Protein AF-0000000080430869 (afdb_homodimer)

pLDDT: mean 80.31, std 21.26, range [20.23, 98.88]

Structure (mmCIF, N/CA/C/O backbone):
data_AF-0000000080430869-model_v1
#
loop_
_entity.id
_entity.type
_entity.pdbx_description
1 polymer 'UspA domain-containing protein'
#
loop_
_atom_site.group_PDB
_atom_site.id
_atom_site.type_symbol
_atom_site.label_atom_id
_atom_site.label_alt_id
_atom_site.label_comp_id
_atom_site.label_asym_id
_atom_site.label_entity_id
_atom_site.label_seq_id
_atom_site.pdbx_PDB_ins_code
_atom_site.Cartn_x
_atom_site.Cartn_y
_atom_site.Cartn_z
_atom_site.occupancy
_atom_site.B_iso_or_equiv
_atom_site.auth_seq_id
_atom_site.auth_comp_id
_atom_site.auth_asym_id
_atom_site.auth_atom_id
_atom_site.pdbx_PDB_model_num
ATOM 1 N N . MET A 1 1 ? -12.242 29.703 1.957 1 41.06 1 MET A N 1
ATOM 2 C CA . MET A 1 1 ? -10.836 29.625 2.355 1 41.06 1 MET A CA 1
ATOM 3 C C . MET A 1 1 ? -10.281 28.234 2.113 1 41.06 1 MET A C 1
ATOM 5 O O . MET A 1 1 ? -11.016 27.25 2.176 1 41.06 1 MET A O 1
ATOM 9 N N . PRO A 1 2 ? -9.078 28.172 1.565 1 55.09 2 PRO A N 1
ATOM 10 C CA . PRO A 1 2 ? -8.68 26.812 1.161 1 55.09 2 PRO A CA 1
ATOM 11 C C . PRO A 1 2 ? -8.609 25.844 2.336 1 55.09 2 PRO A C 1
ATOM 13 O O . PRO A 1 2 ? -8.195 26.219 3.436 1 55.09 2 PRO A O 1
ATOM 16 N N . ASN A 1 3 ? -9.445 24.703 2.371 1 68.25 3 ASN A N 1
ATOM 17 C CA . ASN A 1 3 ? -9.617 23.703 3.42 1 68.25 3 ASN A CA 1
ATOM 18 C C . ASN A 1 3 ? -8.289 23.062 3.793 1 68.25 3 ASN A C 1
ATOM 20 O O . ASN A 1 3 ? -8.25 22.141 4.613 1 68.25 3 ASN A O 1
ATOM 24 N N . SER A 1 4 ? -7.191 23.656 3.078 1 73.12 4 SER A N 1
ATOM 25 C CA . SER A 1 4 ? -5.883 23.094 3.404 1 73.12 4 SER A CA 1
ATOM 26 C C . SER A 1 4 ? -4.855 24.188 3.658 1 73.12 4 SER A C 1
ATOM 28 O O . SER A 1 4 ? -4.926 25.266 3.059 1 73.12 4 SER A O 1
ATOM 30 N N . GLN A 1 5 ? -4.027 24.156 4.746 1 77.81 5 GLN A N 1
ATOM 31 C CA . GLN A 1 5 ? -2.951 25.078 5.082 1 77.81 5 GLN A CA 1
ATOM 32 C C . GLN A 1 5 ? -1.604 24.375 5.133 1 77.81 5 GLN A C 1
ATOM 34 O O . GLN A 1 5 ? -1.469 23.328 5.793 1 77.81 5 GLN A O 1
ATOM 39 N N . ILE A 1 6 ? -0.665 24.922 4.336 1 74.06 6 ILE A N 1
ATOM 40 C CA . ILE A 1 6 ? 0.698 24.422 4.465 1 74.06 6 ILE A CA 1
ATOM 41 C C . ILE A 1 6 ? 1.291 24.859 5.797 1 74.06 6 ILE A C 1
ATOM 43 O O . ILE A 1 6 ? 1.366 26.062 6.082 1 74.06 6 ILE A O 1
ATOM 47 N N . ILE A 1 7 ? 1.724 23.891 6.613 1 77.12 7 ILE A N 1
ATOM 48 C CA . ILE A 1 7 ? 2.217 24.172 7.957 1 77.12 7 ILE A CA 1
ATOM 49 C C . ILE A 1 7 ? 3.742 24.156 7.961 1 77.12 7 ILE A C 1
ATOM 51 O O . ILE A 1 7 ? 4.375 24.797 8.797 1 77.12 7 ILE A O 1
ATOM 55 N N . ASP A 1 8 ? 4.328 23.391 7.113 1 70.38 8 ASP A N 1
ATOM 56 C CA . ASP A 1 8 ? 5.777 23.266 7.027 1 70.38 8 ASP A CA 1
ATOM 57 C C . ASP A 1 8 ? 6.207 22.812 5.629 1 70.38 8 ASP A C 1
ATOM 59 O O . ASP A 1 8 ? 5.484 22.078 4.957 1 70.38 8 ASP A O 1
ATOM 63 N N . GLU A 1 9 ? 7.125 23.516 5.184 1 76.81 9 GLU A N 1
ATOM 64 C CA . GLU A 1 9 ? 7.676 23.125 3.891 1 76.81 9 GLU A CA 1
ATOM 65 C C . GLU A 1 9 ? 9.203 23.219 3.885 1 76.81 9 GLU A C 1
ATOM 67 O O . GLU A 1 9 ? 9.766 24.188 4.406 1 76.81 9 GLU A O 1
ATOM 72 N N . SER A 1 10 ? 9.875 22.203 3.84 1 69.81 10 SER A N 1
ATOM 73 C CA . SER A 1 10 ? 11.32 22.188 3.646 1 69.81 10 SER A CA 1
ATOM 74 C C . SER A 1 10 ? 11.688 21.5 2.332 1 69.81 10 SER A C 1
ATOM 76 O O . SER A 1 10 ? 11.57 20.281 2.203 1 69.81 10 SER A O 1
ATOM 78 N N . ILE A 1 11 ? 11.672 22.422 1.29 1 59.47 11 ILE A N 1
ATOM 79 C CA . ILE A 1 11 ? 12.227 21.938 0.029 1 59.47 11 ILE A CA 1
ATOM 80 C C . ILE A 1 11 ? 13.602 22.562 -0.206 1 59.47 11 ILE A C 1
ATOM 82 O O . ILE A 1 11 ? 13.719 23.797 -0.339 1 59.47 11 ILE A O 1
ATOM 86 N N . HIS A 1 12 ? 14.68 21.953 0.191 1 55.16 12 HIS A N 1
ATOM 87 C CA . HIS A 1 12 ? 16.016 22.547 0.049 1 55.16 12 HIS A CA 1
ATOM 88 C C . HIS A 1 12 ? 16.438 22.594 -1.415 1 55.16 12 HIS A C 1
ATOM 90 O O . HIS A 1 12 ? 16.578 21.562 -2.064 1 55.16 12 HIS A O 1
ATOM 96 N N . PRO A 1 13 ? 16.156 23.812 -2.049 1 46.94 13 PRO A N 1
ATOM 97 C CA . PRO A 1 13 ? 16.578 23.984 -3.441 1 46.94 13 PRO A CA 1
ATOM 98 C C . PRO A 1 13 ? 18 23.469 -3.699 1 46.94 13 PRO A C 1
ATOM 100 O O . PRO A 1 13 ? 18.281 22.984 -4.789 1 46.94 13 PRO A O 1
ATOM 103 N N . ASP A 1 14 ? 18.938 24.078 -3.096 1 46.28 14 ASP A N 1
ATOM 104 C CA . ASP A 1 14 ? 20.344 23.781 -3.363 1 46.28 14 ASP A CA 1
ATOM 105 C C . ASP A 1 14 ? 20.625 22.297 -3.252 1 46.28 14 ASP A C 1
ATOM 107 O O . ASP A 1 14 ? 21.672 21.812 -3.678 1 46.28 14 ASP A O 1
ATOM 111 N N . SER A 1 15 ? 19.906 21.656 -2.377 1 47.88 15 SER A N 1
ATOM 112 C CA . SER A 1 15 ? 20.188 20.25 -2.195 1 47.88 15 SER A CA 1
ATOM 113 C C . SER A 1 15 ? 19.609 19.422 -3.342 1 47.88 15 SER A C 1
ATOM 115 O O . SER A 1 15 ? 18.766 19.891 -4.102 1 47.88 15 SER A O 1
ATOM 117 N N . HIS A 1 16 ? 20.016 18.062 -3.43 1 50.94 16 HIS A N 1
ATOM 118 C CA . HIS A 1 16 ? 19.828 16.922 -4.328 1 50.94 16 HIS A CA 1
ATOM 119 C C . HIS A 1 16 ? 18.375 16.766 -4.727 1 50.94 16 HIS A C 1
ATOM 121 O O . HIS A 1 16 ? 18 15.781 -5.371 1 50.94 16 HIS A O 1
ATOM 127 N N . HIS A 1 17 ? 17.562 17.844 -4.406 1 59.91 17 HIS A N 1
ATOM 128 C CA . HIS A 1 17 ? 16.156 17.641 -4.715 1 59.91 17 HIS A CA 1
ATOM 129 C C . HIS A 1 17 ? 15.859 17.922 -6.188 1 59.91 17 HIS A C 1
ATOM 131 O O . HIS A 1 17 ? 14.703 18 -6.59 1 59.91 17 HIS A O 1
ATOM 137 N N . LYS A 1 18 ? 16.875 18.297 -6.957 1 59.44 18 LYS A N 1
ATOM 138 C CA . LYS A 1 18 ? 16.703 18.547 -8.391 1 59.44 18 LYS A CA 1
ATOM 139 C C . LYS A 1 18 ? 16.172 17.297 -9.102 1 59.44 18 LYS A C 1
ATOM 141 O O . LYS A 1 18 ? 15.539 17.391 -10.148 1 59.44 18 LYS A O 1
ATOM 146 N N . ASP A 1 19 ? 16.219 16.203 -8.391 1 79.5 19 ASP A N 1
ATOM 147 C CA . ASP A 1 19 ? 15.828 15.016 -9.156 1 79.5 19 ASP A CA 1
ATOM 148 C C . ASP A 1 19 ? 14.672 14.273 -8.477 1 79.5 19 ASP A C 1
ATOM 150 O O . ASP A 1 19 ? 14.727 13.055 -8.305 1 79.5 19 ASP A O 1
ATOM 154 N N . LEU A 1 20 ? 13.633 15.234 -8.094 1 87.5 20 LEU A N 1
ATOM 155 C CA . LEU A 1 20 ? 12.461 14.594 -7.5 1 87.5 20 LEU A CA 1
ATOM 156 C C . LEU A 1 20 ? 11.727 13.75 -8.539 1 87.5 20 LEU A C 1
ATOM 158 O O . LEU A 1 20 ? 11.461 14.219 -9.648 1 87.5 20 LEU A O 1
ATOM 162 N N . LYS A 1 21 ? 11.445 12.461 -8.125 1 89 21 LYS A N 1
ATOM 163 C CA . LYS A 1 21 ? 10.859 11.523 -9.078 1 89 21 LYS A CA 1
ATOM 164 C C . LYS A 1 21 ? 9.422 11.18 -8.695 1 89 21 LYS A C 1
ATOM 166 O O . LYS A 1 21 ? 8.586 10.914 -9.562 1 89 21 LYS A O 1
ATOM 171 N N . ARG A 1 22 ? 9.117 11.164 -7.398 1 93.69 22 ARG A N 1
ATOM 172 C CA . ARG A 1 22 ? 7.754 10.797 -7.035 1 93.69 22 ARG A CA 1
ATOM 173 C C . ARG A 1 22 ? 7.289 11.57 -5.809 1 93.69 22 ARG A C 1
ATOM 175 O O . ARG A 1 22 ? 8.102 12 -4.988 1 93.69 22 ARG A O 1
ATOM 182 N N . ILE A 1 23 ? 6.023 11.859 -5.773 1 96.62 23 ILE A N 1
ATOM 183 C CA . ILE A 1 23 ? 5.34 12.469 -4.641 1 96.62 23 ILE A CA 1
ATOM 184 C C . ILE A 1 23 ? 4.699 11.383 -3.779 1 96.62 23 ILE A C 1
ATOM 186 O O . ILE A 1 23 ? 3.812 10.656 -4.238 1 96.62 23 ILE A O 1
ATOM 190 N N . VAL A 1 24 ? 5.188 11.328 -2.58 1 97.94 24 VAL A N 1
ATOM 191 C CA . VAL A 1 24 ? 4.699 10.352 -1.611 1 97.94 24 VAL A CA 1
ATOM 192 C C . VAL A 1 24 ? 3.881 11.062 -0.532 1 97.94 24 VAL A C 1
ATOM 194 O O . VAL A 1 24 ? 4.441 11.711 0.351 1 97.94 24 VAL A O 1
ATOM 197 N N . ALA A 1 25 ? 2.561 10.922 -0.645 1 98.62 25 ALA A N 1
ATOM 198 C CA . ALA A 1 25 ? 1.683 11.492 0.372 1 98.62 25 ALA A CA 1
ATOM 199 C C . ALA A 1 25 ? 1.499 10.531 1.543 1 98.62 25 ALA A C 1
ATOM 201 O O . ALA A 1 25 ? 1.214 9.352 1.345 1 98.62 25 ALA A O 1
ATOM 202 N N . ILE A 1 26 ? 1.708 11.039 2.738 1 98.81 26 ILE A N 1
ATOM 203 C CA . ILE A 1 26 ? 1.543 10.25 3.953 1 98.81 26 ILE A CA 1
ATOM 204 C C . ILE A 1 26 ? 0.504 10.906 4.859 1 98.81 26 ILE A C 1
ATOM 206 O O . ILE A 1 26 ? 0.75 11.977 5.418 1 98.81 26 ILE A O 1
ATOM 210 N N . SER A 1 27 ? -0.647 10.266 4.988 1 98.62 27 SER A N 1
ATOM 211 C CA . SER A 1 27 ? -1.688 10.75 5.887 1 98.62 27 SER A CA 1
ATOM 212 C C . SER A 1 27 ? -1.521 10.18 7.289 1 98.62 27 SER A C 1
ATOM 214 O O . SER A 1 27 ? -1.496 8.961 7.473 1 98.62 27 SER A O 1
ATOM 216 N N . ILE A 1 28 ? -1.431 11.109 8.227 1 97.5 28 ILE A N 1
ATOM 217 C CA . ILE A 1 28 ? -1.184 10.641 9.586 1 97.5 28 ILE A CA 1
ATOM 218 C C . ILE A 1 28 ? -2.176 11.289 10.547 1 97.5 28 ILE A C 1
ATOM 220 O O . ILE A 1 28 ? -2.668 12.391 10.289 1 97.5 28 ILE A O 1
ATOM 224 N N . ASP A 1 29 ? -2.518 10.594 11.586 1 94.62 29 ASP A N 1
ATOM 225 C CA . ASP A 1 29 ? -3.254 11.086 12.75 1 94.62 29 ASP A CA 1
ATOM 226 C C . ASP A 1 29 ? -2.609 10.609 14.047 1 94.62 29 ASP A C 1
ATOM 228 O O . ASP A 1 29 ? -1.605 9.898 14.023 1 94.62 29 ASP A O 1
ATOM 232 N N . GLU A 1 30 ? -3.078 11.07 15.148 1 92.31 30 GLU A N 1
ATOM 233 C CA . GLU A 1 30 ? -2.453 10.797 16.438 1 92.31 30 GLU A CA 1
ATOM 234 C C . GLU A 1 30 ? -2.309 9.297 16.672 1 92.31 30 GLU A C 1
ATOM 236 O O . GLU A 1 30 ? -1.287 8.844 17.203 1 92.31 30 GLU A O 1
ATOM 241 N N . GLY A 1 31 ? -3.244 8.492 16.312 1 93.56 31 GLY A N 1
ATOM 242 C CA . GLY A 1 31 ? -3.244 7.066 16.594 1 93.56 31 GLY A CA 1
ATOM 243 C C . GLY A 1 31 ? -2.467 6.254 15.578 1 93.56 31 GLY A C 1
ATOM 244 O O . GLY A 1 31 ? -2.199 5.07 15.797 1 93.56 31 GLY A O 1
ATOM 245 N N . SER A 1 32 ? -1.997 6.871 14.477 1 94.94 32 SER A N 1
ATOM 246 C CA . SER A 1 32 ? -1.366 6.07 13.43 1 94.94 32 SER A CA 1
ATOM 247 C C . SER A 1 32 ? -0.016 6.652 13.023 1 94.94 32 SER A C 1
ATOM 249 O O . SER A 1 32 ? 0.78 5.988 12.367 1 94.94 32 SER A O 1
ATOM 251 N N . ALA A 1 33 ? 0.3 7.883 13.398 1 97.06 33 ALA A N 1
ATOM 252 C CA . ALA A 1 33 ? 1.45 8.625 12.898 1 97.06 33 ALA A CA 1
ATOM 253 C C . ALA A 1 33 ? 2.744 7.848 13.102 1 97.06 33 ALA A C 1
ATOM 255 O O . ALA A 1 33 ? 3.549 7.707 12.18 1 97.06 33 ALA A O 1
ATOM 256 N N . GLU A 1 34 ? 2.893 7.293 14.266 1 95.5 34 GLU A N 1
ATOM 257 C CA . GLU A 1 34 ? 4.164 6.664 14.625 1 95.5 34 GLU A CA 1
ATOM 258 C C . GLU A 1 34 ? 4.434 5.441 13.75 1 95.5 34 GLU A C 1
ATOM 260 O O . GLU A 1 34 ? 5.48 5.355 13.102 1 95.5 34 GLU A O 1
ATOM 265 N N . TYR A 1 35 ? 3.51 4.492 13.695 1 95.5 35 TYR A N 1
ATOM 266 C CA . TYR A 1 35 ? 3.818 3.262 12.977 1 95.5 35 TYR A CA 1
ATOM 267 C C . TYR A 1 35 ? 3.787 3.486 11.469 1 95.5 35 TYR A C 1
ATOM 269 O O . TYR A 1 35 ? 4.496 2.811 10.719 1 95.5 35 TYR A O 1
ATOM 277 N N . VAL A 1 36 ? 3.004 4.469 11.008 1 97.81 36 VAL A N 1
ATOM 278 C CA . VAL A 1 36 ? 2.998 4.793 9.586 1 97.81 36 VAL A CA 1
ATOM 279 C C . VAL A 1 36 ? 4.328 5.43 9.188 1 97.81 36 VAL A C 1
ATOM 281 O O . VAL A 1 36 ? 4.922 5.07 8.172 1 97.81 36 VAL A O 1
ATOM 284 N N . PHE A 1 37 ? 4.793 6.328 10.047 1 96.69 37 PHE A N 1
ATOM 285 C CA . PHE A 1 37 ? 6.074 6.98 9.812 1 96.69 37 PHE A 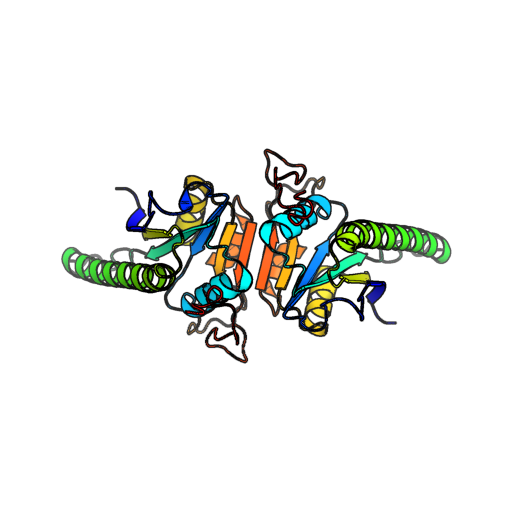CA 1
ATOM 286 C C . PHE A 1 37 ? 7.211 5.965 9.82 1 96.69 37 PHE A C 1
ATOM 288 O O . PHE A 1 37 ? 8.016 5.918 8.883 1 96.69 37 PHE A O 1
ATOM 295 N N . ASP A 1 38 ? 7.246 5.164 10.82 1 95.56 38 ASP A N 1
ATOM 296 C CA . ASP A 1 38 ? 8.305 4.164 10.953 1 95.56 38 ASP A CA 1
ATOM 297 C C . ASP A 1 38 ? 8.32 3.221 9.758 1 95.56 38 ASP A C 1
ATOM 299 O O . ASP A 1 38 ? 9.383 2.93 9.203 1 95.56 38 ASP A O 1
ATOM 303 N N . TRP A 1 39 ? 7.172 2.773 9.398 1 96.62 39 TRP A N 1
ATOM 304 C CA . TRP A 1 39 ? 7.09 1.868 8.258 1 96.62 39 TRP A CA 1
ATOM 305 C C . TRP A 1 39 ? 7.559 2.559 6.98 1 96.62 39 TRP A C 1
ATOM 307 O O . TRP A 1 39 ? 8.305 1.977 6.191 1 96.62 39 TRP A O 1
ATOM 317 N N . ALA A 1 40 ? 7.117 3.801 6.754 1 97.25 40 ALA A N 1
ATOM 318 C CA . ALA A 1 40 ? 7.461 4.539 5.539 1 97.25 40 ALA A CA 1
ATOM 319 C C . ALA A 1 40 ? 8.969 4.73 5.426 1 97.25 40 ALA A C 1
ATOM 321 O O . ALA A 1 40 ? 9.547 4.516 4.355 1 97.25 40 ALA A O 1
ATOM 322 N N . VAL A 1 41 ? 9.594 5.07 6.484 1 95.12 41 VAL A N 1
ATOM 323 C CA . VAL A 1 41 ? 11.023 5.367 6.5 1 95.12 41 VAL A CA 1
ATOM 324 C C . VAL A 1 41 ? 11.82 4.082 6.297 1 95.12 41 VAL A C 1
ATOM 326 O O . VAL A 1 41 ? 12.828 4.074 5.586 1 95.12 41 VAL A O 1
ATOM 329 N N . ASN A 1 42 ? 11.352 3.002 6.758 1 93.62 42 ASN A N 1
ATOM 330 C CA . ASN A 1 42 ? 12.125 1.766 6.75 1 93.62 42 ASN A CA 1
ATOM 331 C C . ASN A 1 42 ? 11.852 0.943 5.492 1 93.62 42 ASN A C 1
ATOM 333 O O . ASN A 1 42 ? 12.672 0.103 5.109 1 93.62 42 ASN A O 1
ATOM 337 N N . ASN A 1 43 ? 10.734 1.259 4.871 1 95.25 43 ASN A N 1
ATOM 338 C CA . ASN A 1 43 ? 10.352 0.293 3.846 1 95.25 43 ASN A CA 1
ATOM 339 C C . ASN A 1 43 ? 10.125 0.968 2.496 1 95.25 43 ASN A C 1
ATOM 341 O O . ASN A 1 43 ? 10.156 0.309 1.455 1 95.25 43 ASN A O 1
ATOM 345 N N . PHE A 1 44 ? 9.93 2.281 2.512 1 96.5 44 PHE A N 1
ATOM 346 C CA . PHE A 1 44 ? 9.32 2.748 1.271 1 96.5 44 PHE A CA 1
ATOM 347 C C . PHE A 1 44 ? 10.008 4.012 0.772 1 96.5 44 PHE A C 1
ATOM 349 O O . PHE A 1 44 ? 10.359 4.109 -0.406 1 96.5 44 PHE A O 1
ATOM 356 N N . ILE A 1 45 ? 10.258 4.996 1.632 1 95.31 45 ILE A N 1
ATOM 357 C CA . ILE A 1 45 ? 10.719 6.324 1.247 1 95.31 45 ILE A CA 1
ATOM 358 C C . ILE A 1 45 ? 12.141 6.242 0.689 1 95.31 45 ILE A C 1
ATOM 360 O O . ILE A 1 45 ? 12.984 5.531 1.234 1 95.31 45 ILE A O 1
ATOM 364 N N . ASN A 1 46 ? 12.344 6.922 -0.376 1 92 46 ASN A N 1
ATOM 365 C CA . ASN A 1 46 ? 13.664 7.172 -0.941 1 92 46 ASN A CA 1
ATOM 366 C C . ASN A 1 46 ? 14.07 8.641 -0.804 1 92 46 ASN A C 1
ATOM 368 O O . ASN A 1 46 ? 13.555 9.5 -1.525 1 92 46 ASN A O 1
ATOM 372 N N . PRO A 1 47 ? 14.977 8.953 0.079 1 88.56 47 PRO A N 1
ATOM 373 C CA . PRO A 1 47 ? 15.328 10.352 0.35 1 88.56 47 PRO A CA 1
ATOM 374 C C . PRO A 1 47 ? 15.898 11.07 -0.873 1 88.56 47 PRO A C 1
ATOM 376 O O . PRO A 1 47 ? 15.797 12.289 -0.982 1 88.56 47 PRO A O 1
ATOM 379 N N . ALA A 1 48 ? 16.438 10.289 -1.77 1 86.19 48 ALA A N 1
ATOM 380 C CA . ALA A 1 48 ? 17.141 10.891 -2.904 1 86.19 48 ALA A CA 1
ATOM 381 C C . ALA A 1 48 ? 16.141 11.375 -3.961 1 86.19 48 ALA A C 1
ATOM 383 O O . ALA A 1 48 ? 16.469 12.281 -4.742 1 86.19 48 ALA A O 1
ATOM 384 N N . SER A 1 49 ? 14.914 10.844 -3.91 1 90.81 49 SER A N 1
ATOM 385 C CA . SER A 1 49 ? 14.102 11.133 -5.086 1 90.81 49 SER A CA 1
ATOM 386 C C . SER A 1 49 ? 12.664 11.461 -4.691 1 90.81 49 SER A C 1
ATOM 388 O O . SER A 1 49 ? 11.883 11.938 -5.52 1 90.81 49 SER A O 1
ATOM 390 N N . ASP A 1 50 ? 12.32 11.32 -3.424 1 94.25 50 ASP A N 1
ATOM 391 C CA . ASP A 1 50 ? 10.922 11.477 -3.039 1 94.25 50 ASP A CA 1
ATOM 392 C C . ASP A 1 50 ? 10.648 12.883 -2.514 1 94.25 50 ASP A C 1
ATOM 394 O O . ASP A 1 50 ? 11.477 13.453 -1.8 1 94.25 50 ASP A O 1
ATOM 398 N N . LEU A 1 51 ? 9.555 13.43 -2.936 1 95.38 51 LEU A N 1
ATOM 399 C CA . LEU A 1 51 ? 8.898 14.477 -2.148 1 95.38 51 LEU A CA 1
ATOM 400 C C . LEU A 1 51 ? 7.875 13.867 -1.194 1 95.38 51 LEU A C 1
ATOM 402 O O . LEU A 1 51 ? 6.863 13.312 -1.633 1 95.38 51 LEU A O 1
ATOM 406 N N . VAL A 1 52 ? 8.211 14.031 0.046 1 96.88 52 VAL A N 1
ATOM 407 C CA . VAL A 1 52 ? 7.312 13.484 1.053 1 96.88 52 VAL A CA 1
ATOM 408 C C . VAL A 1 52 ? 6.348 14.562 1.53 1 96.88 52 VAL A C 1
ATOM 410 O O . VAL A 1 52 ? 6.773 15.625 1.993 1 96.88 52 VAL A O 1
ATOM 413 N N . VAL A 1 53 ? 5.031 14.312 1.384 1 97.38 53 VAL A N 1
ATOM 414 C CA . VAL A 1 53 ? 4.008 15.258 1.807 1 97.38 53 VAL A CA 1
ATOM 415 C C . VAL A 1 53 ? 3.197 14.664 2.957 1 97.38 53 VAL A C 1
ATOM 417 O O . VAL A 1 53 ? 2.412 13.734 2.758 1 97.38 53 VAL A O 1
ATOM 420 N N . PHE A 1 54 ? 3.361 15.234 4.121 1 97.88 54 PHE A N 1
ATOM 421 C CA . PHE A 1 54 ? 2.551 14.828 5.262 1 97.88 54 PHE A CA 1
ATOM 422 C C . PHE A 1 54 ? 1.202 15.539 5.25 1 97.88 54 PHE A C 1
ATOM 424 O O . PHE A 1 54 ? 1.136 16.75 5.059 1 97.88 54 PHE A O 1
ATOM 431 N N . LEU A 1 55 ? 0.182 14.75 5.441 1 98.06 55 LEU A N 1
ATOM 432 C CA . LEU A 1 55 ? -1.177 15.273 5.531 1 98.06 55 LEU A CA 1
ATOM 433 C C . LEU A 1 55 ? -1.796 14.953 6.887 1 98.06 55 LEU A C 1
ATOM 435 O O . LEU A 1 55 ? -1.636 13.836 7.395 1 98.06 55 LEU A O 1
ATOM 439 N N . ASN A 1 56 ? -2.414 15.883 7.469 1 97.25 56 ASN A N 1
ATOM 440 C CA . ASN A 1 56 ? -3.277 15.68 8.625 1 97.25 56 ASN A CA 1
ATOM 441 C C . ASN A 1 56 ? -4.59 16.438 8.492 1 97.25 56 ASN A C 1
ATOM 443 O O . ASN A 1 56 ? -4.594 17.625 8.141 1 97.25 56 ASN A O 1
ATOM 447 N N . CYS A 1 57 ? -5.688 15.727 8.703 1 95.31 57 CYS A N 1
ATOM 448 C CA . CYS A 1 57 ? -7 16.328 8.531 1 95.31 57 CYS A CA 1
ATOM 449 C C . CYS A 1 57 ? -7.703 16.516 9.867 1 95.31 57 CYS A C 1
ATOM 451 O O . CYS A 1 57 ? -7.891 15.555 10.609 1 95.31 57 CYS A O 1
ATOM 453 N N . ARG A 1 58 ? -8.062 17.688 10.188 1 89.88 58 ARG A N 1
ATOM 454 C CA . ARG A 1 58 ? -8.867 17.984 11.375 1 89.88 58 ARG A CA 1
ATOM 455 C C . ARG A 1 58 ? -10.328 18.203 11 1 89.88 58 ARG A C 1
ATOM 457 O O . ARG A 1 58 ? -10.633 18.812 9.977 1 89.88 58 ARG A O 1
ATOM 464 N N . GLN A 1 59 ? -11.203 17.578 11.82 1 84.25 59 GLN A N 1
ATOM 465 C CA . GLN A 1 59 ? -12.633 17.766 11.609 1 84.25 59 GLN A CA 1
ATOM 466 C C . GLN A 1 59 ? -13.18 18.906 12.461 1 84.25 59 GLN A C 1
ATOM 468 O O . GLN A 1 59 ? -12.758 19.078 13.609 1 84.25 59 GLN A O 1
ATOM 473 N N . VAL A 1 60 ? -13.93 19.812 11.82 1 71.81 60 VAL A N 1
ATOM 474 C CA . VAL A 1 60 ? -14.562 20.875 12.602 1 71.81 60 VAL A CA 1
ATOM 475 C C . VAL A 1 60 ? -15.914 20.391 13.125 1 71.81 60 VAL A C 1
ATOM 477 O O . VAL A 1 60 ? -16.688 19.766 12.391 1 71.81 60 VAL A O 1
ATOM 480 N N . ASP A 1 61 ? -15.977 20.047 14.5 1 61.56 61 ASP A N 1
ATOM 481 C CA . ASP A 1 61 ? -17.266 19.734 15.109 1 61.56 61 ASP A CA 1
ATOM 482 C C . ASP A 1 61 ? -18.312 20.766 14.742 1 61.56 61 ASP A C 1
ATOM 484 O O . ASP A 1 61 ? -18.031 21.969 14.703 1 61.56 61 ASP A O 1
ATOM 488 N N . ALA A 1 62 ? -19.281 20.375 13.914 1 55.44 62 ALA A N 1
ATOM 489 C CA . ALA A 1 62 ? -20.406 21.281 13.758 1 55.44 62 ALA A CA 1
ATOM 490 C C . ALA A 1 62 ? -20.781 21.922 15.086 1 55.44 62 ALA A C 1
ATOM 492 O O . ALA A 1 62 ? -20.719 21.281 16.141 1 55.44 62 ALA A O 1
ATOM 493 N N . PRO A 1 63 ? -20.797 23.266 15.164 1 51.38 63 PRO A N 1
ATOM 494 C CA . PRO A 1 63 ? -21.312 23.859 16.406 1 51.38 63 PRO A CA 1
ATOM 495 C C . PRO A 1 63 ? -22.5 23.109 16.984 1 51.38 63 PRO A C 1
ATOM 497 O O . PRO A 1 63 ? -23.422 22.734 16.25 1 51.38 63 PRO A O 1
ATOM 500 N N . ILE A 1 64 ? -22.25 22.312 17.984 1 47.62 64 ILE A N 1
ATOM 501 C CA . ILE A 1 64 ? -23.422 21.688 18.594 1 47.62 64 ILE A CA 1
ATOM 502 C C . ILE A 1 64 ? -24.594 22.656 18.609 1 47.62 64 ILE A C 1
ATOM 504 O O . ILE A 1 64 ? -25.672 22.328 18.109 1 47.62 64 ILE A O 1
ATOM 508 N N . ALA A 1 65 ? -25.172 22.922 20.062 1 48.44 65 ALA A N 1
ATOM 509 C CA . ALA A 1 65 ? -26.5 23.375 20.484 1 48.44 65 ALA A CA 1
ATOM 510 C C . ALA A 1 65 ? -26.672 24.875 20.25 1 48.44 65 ALA A C 1
ATOM 512 O O . ALA A 1 65 ? -25.734 25.641 20.422 1 48.44 65 ALA A O 1
ATOM 513 N N . PRO A 1 66 ? -27.891 25.359 19.781 1 48.59 66 PRO A N 1
ATOM 514 C CA . PRO A 1 66 ? -28.328 26.734 19.578 1 48.59 66 PRO A CA 1
ATOM 515 C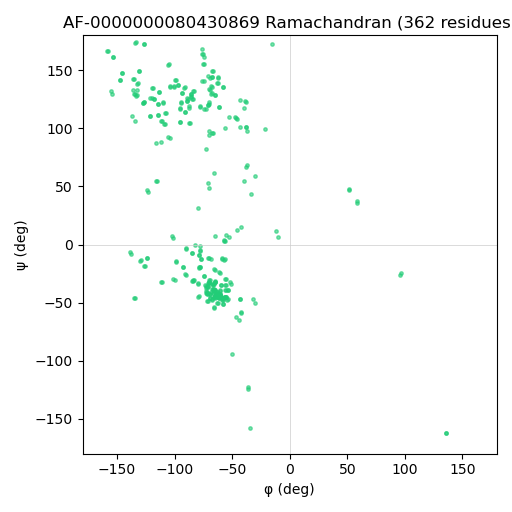 C . PRO A 1 66 ? -27.938 27.656 20.734 1 48.59 66 PRO A C 1
ATOM 517 O O . PRO A 1 66 ? -27.969 28.875 20.609 1 48.59 66 PRO A O 1
ATOM 520 N N . TYR A 1 67 ? -28.203 27.172 22.031 1 48.5 67 TYR A N 1
ATOM 521 C CA . TYR A 1 67 ? -28.391 28.125 23.125 1 48.5 67 TYR A CA 1
ATOM 522 C C . TYR A 1 67 ? -27.047 28.641 23.641 1 48.5 67 TYR A C 1
ATOM 524 O O . TYR A 1 67 ? -27 29.453 24.562 1 48.5 67 TYR A O 1
ATOM 532 N N . ILE A 1 68 ? -26 27.906 23.672 1 48.12 68 ILE A N 1
ATOM 533 C CA . ILE A 1 68 ? -24.859 28.531 24.312 1 48.12 68 ILE A CA 1
ATOM 534 C C . ILE A 1 68 ? -24.109 29.406 23.312 1 48.12 68 ILE A C 1
ATOM 536 O O . ILE A 1 68 ? -23.953 29.047 22.156 1 48.12 68 ILE A O 1
ATOM 540 N N . ASN A 1 69 ? -23.906 30.641 23.609 1 48.16 69 ASN A N 1
ATOM 541 C CA . ASN A 1 69 ? -23.125 31.578 22.812 1 48.16 69 ASN A CA 1
ATOM 542 C C . ASN A 1 69 ? -21.906 30.891 22.188 1 48.16 69 ASN A C 1
ATOM 544 O O . ASN A 1 69 ? -20.891 30.703 22.844 1 48.16 69 ASN A O 1
ATOM 548 N N . PRO A 1 70 ? -22.062 29.953 21.219 1 50.91 70 PRO A N 1
ATOM 549 C CA . PRO A 1 70 ? -21.297 28.906 20.547 1 50.91 70 PRO A CA 1
ATOM 550 C C . PRO A 1 70 ? -20.016 29.422 19.891 1 50.91 70 PRO A C 1
ATOM 552 O O . PRO A 1 70 ? -19.141 28.641 19.531 1 50.91 70 PRO A O 1
ATOM 555 N N . THR A 1 71 ? -19.969 30.719 19.797 1 52.75 71 THR A N 1
ATOM 556 C CA . THR A 1 71 ? -18.922 31.234 18.922 1 52.75 71 THR A CA 1
ATOM 557 C C . THR A 1 71 ? -17.547 31.031 19.547 1 52.75 71 THR A C 1
ATOM 559 O O . THR A 1 71 ? -16.609 30.562 18.875 1 52.75 71 THR A O 1
ATOM 562 N N . ASN A 1 72 ? -17.438 31.453 20.891 1 53.97 72 ASN A N 1
ATOM 563 C CA . ASN A 1 72 ? -16.094 31.469 21.453 1 53.97 72 ASN A CA 1
ATOM 564 C C . ASN A 1 72 ? -15.57 30.062 21.688 1 53.97 72 ASN A C 1
ATOM 566 O O . ASN A 1 72 ? -14.383 29.781 21.484 1 53.97 72 ASN A O 1
ATOM 570 N N . PHE A 1 73 ? -16.453 29.188 22.219 1 51.53 73 PHE A N 1
ATOM 571 C CA . PHE A 1 73 ? -16.047 27.828 22.547 1 51.53 73 PHE A CA 1
ATOM 572 C C . PHE A 1 73 ? -15.672 27.047 21.297 1 51.53 73 PHE A C 1
ATOM 574 O O . PHE A 1 73 ? -14.68 26.328 21.266 1 51.53 73 PHE A O 1
ATOM 581 N N . ILE A 1 74 ? -16.422 27.281 20.312 1 55.81 74 ILE A N 1
ATOM 582 C CA . ILE A 1 74 ? -16.141 26.625 19.047 1 55.81 74 ILE A CA 1
ATOM 583 C C . ILE A 1 74 ? -14.82 27.109 18.484 1 55.81 74 ILE A C 1
ATOM 585 O O . ILE A 1 74 ? -14.016 26.328 17.984 1 55.81 74 ILE A O 1
ATOM 589 N N . GLU A 1 75 ? -14.602 28.375 18.766 1 59.66 75 GLU A N 1
ATOM 590 C CA . GLU A 1 75 ? -13.359 28.953 18.266 1 59.66 75 GLU A CA 1
ATOM 591 C C . GLU A 1 75 ? -12.156 28.422 19.016 1 59.66 75 GLU A C 1
ATOM 593 O O . GLU A 1 75 ? -11.117 28.125 18.422 1 59.66 75 GLU A O 1
ATOM 598 N N . GLU A 1 76 ? -12.391 28.203 20.375 1 62.78 76 GLU A N 1
ATOM 599 C CA . GLU A 1 76 ? -11.273 27.719 21.188 1 62.78 76 GLU A CA 1
ATOM 600 C C . GLU A 1 76 ? -10.961 26.25 20.875 1 62.78 76 GLU A C 1
ATOM 602 O O . GLU A 1 76 ? -9.789 25.875 20.797 1 62.78 76 GLU A O 1
ATOM 607 N N . PHE A 1 77 ? -12.016 25.484 20.688 1 66.56 77 PHE A N 1
ATOM 608 C CA . PHE A 1 77 ? -11.812 24.078 20.375 1 66.56 77 PHE A CA 1
ATOM 609 C C . PHE A 1 77 ? -11.172 23.906 19 1 66.56 77 PHE A C 1
ATOM 611 O O . PHE A 1 77 ? -10.297 23.062 18.828 1 66.56 77 PHE A O 1
ATOM 618 N N . ASP A 1 78 ? -11.539 24.766 18.188 1 71.75 78 ASP A N 1
ATOM 619 C CA . ASP A 1 78 ? -10.969 24.719 16.844 1 71.75 78 ASP A CA 1
ATOM 620 C C . ASP A 1 78 ? -9.492 25.109 16.859 1 71.75 78 ASP A C 1
ATOM 622 O O . ASP A 1 78 ? -8.68 24.531 16.141 1 71.75 78 ASP A O 1
ATOM 626 N N . ASP A 1 79 ? -9.211 25.969 17.812 1 78.5 79 ASP A N 1
ATOM 627 C CA . ASP A 1 79 ? -7.82 26.406 17.906 1 78.5 79 ASP A CA 1
ATOM 628 C C . ASP A 1 79 ? -6.938 25.312 18.484 1 78.5 79 ASP A C 1
ATOM 630 O O . ASP A 1 79 ? -5.801 25.125 18.047 1 78.5 79 ASP A O 1
ATOM 634 N N . LYS A 1 80 ? -7.508 24.562 19.406 1 82.38 80 LYS A N 1
ATOM 635 C CA . LYS A 1 80 ? -6.75 23.469 20 1 82.38 80 LYS A CA 1
ATOM 636 C C . LYS A 1 80 ? -6.496 22.359 18.969 1 82.38 80 LYS A C 1
ATOM 638 O O . LYS A 1 80 ? -5.391 21.828 18.891 1 82.38 80 LYS A O 1
ATOM 643 N N . LYS A 1 81 ? -7.484 22.094 18.203 1 84.81 81 LYS A N 1
ATOM 644 C CA . LYS A 1 81 ? -7.336 21.078 17.172 1 84.81 81 LYS A CA 1
ATOM 645 C C . LYS A 1 81 ? -6.332 21.516 16.109 1 84.81 81 LYS A C 1
ATOM 647 O O . LYS A 1 81 ? -5.574 20.688 15.586 1 84.81 81 LYS A O 1
ATOM 652 N N . LYS A 1 82 ? -6.418 22.734 15.828 1 87.31 82 LYS A N 1
ATOM 653 C CA . LYS A 1 82 ? -5.477 23.297 14.859 1 87.31 82 LYS A CA 1
ATOM 654 C C . LYS A 1 82 ? -4.039 23.172 15.359 1 87.31 82 LYS A C 1
ATOM 656 O O . LYS A 1 82 ? -3.156 22.734 14.617 1 87.31 82 LYS A O 1
ATOM 661 N N . ILE A 1 83 ? -3.83 23.5 16.578 1 89.75 83 ILE A N 1
ATOM 662 C CA . ILE A 1 83 ? -2.5 23.453 17.188 1 89.75 83 ILE A CA 1
ATOM 663 C C . ILE A 1 83 ? -2.012 22 17.219 1 89.75 83 ILE A C 1
ATOM 665 O O . ILE A 1 83 ? -0.857 21.719 16.891 1 89.75 83 ILE A O 1
ATOM 669 N N . LYS A 1 84 ? -2.859 21.109 17.578 1 91.88 84 LYS A N 1
ATOM 670 C CA . LYS A 1 84 ? -2.502 19.688 17.641 1 91.88 84 LYS A CA 1
ATOM 671 C C . LYS A 1 84 ? -2.107 19.172 16.266 1 91.88 84 LYS A C 1
ATOM 673 O O . LYS A 1 84 ? -1.122 18.438 16.125 1 91.88 84 LYS A O 1
ATOM 678 N N . SER A 1 85 ? -2.879 19.562 15.297 1 92.31 85 SER A N 1
ATOM 679 C CA . SER A 1 85 ? -2.588 19.172 13.922 1 92.31 85 SER A CA 1
ATOM 680 C C . SER A 1 85 ? -1.233 19.703 13.469 1 92.31 85 SER A C 1
ATOM 682 O O . SER A 1 85 ? -0.424 18.969 12.914 1 92.31 85 SER A O 1
ATOM 684 N N . HIS A 1 86 ? -0.992 20.938 13.742 1 92.94 86 HIS A N 1
ATOM 685 C CA . HIS A 1 86 ? 0.268 21.562 13.367 1 92.94 86 HIS A CA 1
ATOM 686 C C . HIS A 1 86 ? 1.449 20.906 14.062 1 92.94 86 HIS A C 1
ATOM 688 O O . HIS A 1 86 ? 2.475 20.625 13.43 1 92.94 86 HIS A O 1
ATOM 694 N N . LEU A 1 87 ? 1.28 20.641 15.336 1 94.38 87 LEU A N 1
ATOM 695 C CA . LEU A 1 87 ? 2.35 20.016 16.109 1 94.38 87 LEU A CA 1
ATOM 696 C C . LEU A 1 87 ? 2.648 18.609 15.586 1 94.38 87 LEU A C 1
ATOM 698 O O . LEU A 1 87 ? 3.814 18.219 15.477 1 94.38 87 LEU A O 1
ATOM 702 N N . LEU A 1 88 ? 1.646 17.875 15.305 1 95.62 88 LEU A N 1
ATOM 703 C CA . LEU A 1 88 ? 1.811 16.531 14.766 1 95.62 88 LEU A CA 1
ATOM 704 C C . LEU A 1 88 ? 2.607 16.578 13.461 1 95.62 88 LEU A C 1
ATOM 706 O O . LEU A 1 88 ? 3.596 15.844 13.312 1 95.62 88 LEU A O 1
ATOM 710 N N . LEU A 1 89 ? 2.174 17.438 12.555 1 95.75 89 LEU A N 1
ATOM 711 C CA . LEU A 1 89 ? 2.818 17.562 11.25 1 95.75 89 LEU A CA 1
ATOM 712 C C . LEU A 1 89 ? 4.266 18.016 11.398 1 95.75 89 LEU A C 1
ATOM 714 O O . LEU A 1 89 ? 5.164 17.453 10.766 1 95.75 89 LEU A O 1
ATOM 718 N N . LYS A 1 90 ? 4.527 18.938 12.234 1 94.06 90 LYS A N 1
ATOM 719 C CA . LYS A 1 90 ? 5.879 19.438 12.461 1 94.06 90 LYS A CA 1
ATOM 720 C C . LYS A 1 90 ? 6.777 18.359 13.055 1 94.06 90 LYS A C 1
ATOM 722 O O . LYS A 1 90 ? 7.934 18.219 12.656 1 94.06 90 LYS A O 1
ATOM 727 N N . THR A 1 91 ? 6.273 17.641 14.023 1 95.94 91 THR A N 1
ATOM 728 C CA . THR A 1 91 ? 7.023 16.578 14.688 1 95.94 91 THR A CA 1
ATOM 729 C C . THR A 1 91 ? 7.57 15.578 13.672 1 95.94 91 THR A C 1
ATOM 731 O O . THR A 1 91 ? 8.766 15.281 13.672 1 95.94 91 THR A O 1
ATOM 734 N N . TYR A 1 92 ? 6.801 15.148 12.789 1 95.31 92 TYR A N 1
ATOM 735 C CA . TYR A 1 92 ? 7.223 14.094 11.875 1 95.31 92 TYR A CA 1
ATOM 736 C C . TYR A 1 92 ? 7.988 14.672 10.695 1 95.31 92 TYR A C 1
ATOM 738 O O . TYR A 1 92 ? 8.898 14.023 10.156 1 95.31 92 TYR A O 1
ATOM 746 N N . ALA A 1 93 ? 7.629 15.906 10.289 1 93.5 93 ALA A N 1
ATOM 747 C CA . ALA A 1 93 ? 8.453 16.578 9.289 1 93.5 93 ALA A CA 1
ATOM 748 C C . ALA A 1 93 ? 9.883 16.766 9.797 1 93.5 93 ALA A C 1
ATOM 750 O O . ALA A 1 93 ? 10.844 16.5 9.078 1 93.5 93 ALA A O 1
ATOM 751 N N . ASP A 1 94 ? 10.039 17.141 11 1 93.19 94 ASP A N 1
ATOM 752 C CA . ASP A 1 94 ? 11.336 17.422 11.602 1 93.19 94 ASP A CA 1
ATOM 753 C C . ASP A 1 94 ? 12.188 16.156 11.688 1 93.19 94 ASP A C 1
ATOM 755 O O . ASP A 1 94 ? 13.414 16.219 11.562 1 93.19 94 ASP A O 1
ATOM 759 N N . LYS A 1 95 ? 11.562 15.016 11.852 1 93.69 95 LYS A N 1
ATOM 760 C CA . LYS A 1 95 ? 12.281 13.75 11.938 1 93.69 95 LYS A CA 1
ATOM 761 C C . LYS A 1 95 ? 12.969 13.422 10.617 1 93.69 95 LYS A C 1
ATOM 763 O O . LYS A 1 95 ? 13.945 12.664 10.594 1 93.69 95 LYS A O 1
ATOM 768 N N . LEU A 1 96 ? 12.477 14.039 9.492 1 92.12 96 LEU A N 1
ATOM 769 C CA . LEU A 1 96 ? 13.016 13.695 8.188 1 92.12 96 LEU A CA 1
ATOM 770 C C . LEU A 1 96 ? 14.047 14.727 7.73 1 92.12 96 LEU A C 1
ATOM 772 O O . LEU A 1 96 ? 14.828 14.469 6.809 1 92.12 96 LEU A O 1
ATOM 776 N N . LYS A 1 97 ? 14.102 15.875 8.344 1 86.31 97 LYS A N 1
ATOM 777 C CA . LYS A 1 97 ? 14.938 17 7.91 1 86.31 97 LYS A CA 1
ATOM 778 C C . LYS A 1 97 ? 16.406 16.609 7.887 1 86.31 97 LYS A C 1
ATOM 780 O O . LYS A 1 97 ? 17.141 16.969 6.957 1 86.31 97 LYS A O 1
ATOM 785 N N . PRO A 1 98 ? 16.875 15.773 8.789 1 86.31 98 PRO A N 1
ATOM 786 C CA . PRO A 1 98 ? 18.297 15.422 8.805 1 86.31 98 PRO A CA 1
ATOM 787 C C . PRO A 1 98 ? 18.719 14.578 7.602 1 86.31 98 PRO A C 1
ATOM 789 O O . PRO A 1 98 ? 19.906 14.453 7.309 1 86.31 98 PRO A O 1
ATOM 792 N N . PHE A 1 99 ? 17.812 14.086 6.898 1 85.69 99 PHE A N 1
ATOM 793 C CA . PHE A 1 99 ? 18.141 13.156 5.82 1 85.69 99 PHE A CA 1
ATOM 794 C C . PHE A 1 99 ? 18.078 13.859 4.469 1 85.69 99 PHE A C 1
ATOM 796 O O . PHE A 1 99 ? 18.141 13.211 3.422 1 85.69 99 PHE A O 1
ATOM 803 N N . ASN A 1 100 ? 17.906 15.172 4.426 1 83.75 100 ASN A N 1
ATOM 804 C CA . ASN A 1 100 ? 17.891 15.984 3.211 1 83.75 100 ASN A CA 1
ATOM 805 C C . ASN A 1 100 ? 16.797 15.516 2.244 1 83.75 100 ASN A C 1
ATOM 807 O O . ASN A 1 100 ? 17.062 15.367 1.047 1 83.75 100 ASN A O 1
ATOM 811 N N . ILE A 1 101 ? 15.719 15.109 2.727 1 88.94 101 ILE A N 1
ATOM 812 C CA . ILE A 1 101 ? 14.547 14.719 1.951 1 88.94 101 ILE A CA 1
ATOM 813 C C . ILE A 1 101 ? 13.633 15.922 1.744 1 88.94 101 ILE A C 1
ATOM 815 O O . ILE A 1 101 ? 13.461 16.734 2.648 1 88.94 101 ILE A O 1
ATOM 819 N N . ALA A 1 102 ? 13.164 16.078 0.544 1 92.25 102 ALA A N 1
ATOM 820 C CA . ALA A 1 102 ? 12.156 17.094 0.296 1 92.25 102 ALA A CA 1
ATOM 821 C C . ALA A 1 102 ? 10.859 16.781 1.04 1 92.25 102 ALA A C 1
ATOM 823 O O . ALA A 1 102 ? 10.344 15.664 0.957 1 92.25 102 ALA A O 1
ATOM 824 N N . ILE A 1 103 ? 10.398 17.844 1.79 1 93.94 103 ILE A N 1
ATOM 825 C CA . ILE A 1 103 ? 9.25 17.578 2.652 1 93.94 103 ILE A CA 1
ATOM 826 C C . ILE A 1 103 ? 8.25 18.719 2.533 1 93.94 103 ILE A C 1
ATOM 828 O O . ILE A 1 103 ? 8.633 19.891 2.418 1 93.94 103 ILE A O 1
ATOM 832 N N . ARG A 1 104 ? 6.953 18.344 2.57 1 94.81 104 ARG A N 1
ATOM 833 C CA . ARG A 1 104 ? 5.836 19.266 2.781 1 94.81 104 ARG A CA 1
ATOM 834 C C . ARG A 1 104 ? 4.875 18.719 3.832 1 94.81 104 ARG A C 1
ATOM 836 O O . ARG A 1 104 ? 4.629 17.516 3.891 1 94.81 104 ARG A O 1
ATOM 843 N N . ALA A 1 105 ? 4.461 19.656 4.664 1 96 105 ALA A N 1
ATOM 844 C CA . ALA A 1 105 ? 3.434 19.297 5.641 1 96 105 ALA A CA 1
ATOM 845 C C . ALA A 1 105 ? 2.184 20.156 5.457 1 96 105 ALA A C 1
ATOM 847 O O . ALA A 1 105 ? 2.262 21.391 5.48 1 96 105 ALA A O 1
ATOM 848 N N . ILE A 1 106 ? 1.063 19.5 5.301 1 95.81 106 ILE A N 1
ATOM 849 C CA . ILE A 1 106 ? -0.167 20.203 4.973 1 95.81 106 ILE A CA 1
ATOM 850 C C . ILE A 1 106 ? -1.266 19.812 5.961 1 95.81 106 ILE A C 1
ATOM 852 O O . ILE A 1 106 ? -1.598 18.641 6.098 1 95.81 106 ILE A O 1
ATOM 856 N N . ALA A 1 107 ? -1.79 20.781 6.625 1 95.06 107 ALA A N 1
ATOM 857 C CA . ALA A 1 107 ? -2.961 20.594 7.477 1 95.06 107 ALA A CA 1
ATOM 858 C C . ALA A 1 107 ? -4.254 20.797 6.691 1 95.06 107 ALA A C 1
ATOM 860 O O . ALA A 1 107 ? -4.426 21.812 6.02 1 95.06 107 ALA A O 1
ATOM 861 N N . LEU A 1 108 ? -5.078 19.797 6.77 1 93.94 108 LEU A N 1
ATOM 862 C CA . LEU A 1 108 ? -6.359 19.828 6.07 1 93.94 108 LEU A CA 1
ATOM 863 C C . LEU A 1 108 ? -7.504 20.062 7.055 1 93.94 108 LEU A C 1
ATOM 865 O O . LEU A 1 108 ? -7.367 19.781 8.25 1 93.94 108 LEU A O 1
ATOM 869 N N . LEU A 1 109 ? -8.586 20.609 6.555 1 91.62 109 LEU A N 1
ATOM 870 C CA . LEU A 1 109 ? -9.797 20.844 7.336 1 91.62 109 LEU A CA 1
ATOM 871 C C . LEU A 1 109 ? -11.016 20.234 6.652 1 91.62 109 LEU A C 1
ATOM 873 O O . LEU A 1 109 ? -11.281 20.516 5.484 1 91.62 109 LEU A O 1
ATOM 877 N N . GLY A 1 110 ? -11.695 19.359 7.371 1 92.12 110 GLY A N 1
ATOM 878 C CA . GLY A 1 110 ? -12.898 18.734 6.828 1 92.12 110 GLY A CA 1
ATOM 879 C C . GLY A 1 110 ? -12.961 17.234 7.098 1 92.12 110 GLY A C 1
ATOM 880 O O . GLY A 1 110 ? -12.414 16.75 8.086 1 92.12 110 GLY A O 1
ATOM 881 N N . ASP A 1 111 ? -13.805 16.547 6.34 1 93.69 111 ASP A N 1
ATOM 882 C CA . ASP A 1 111 ? -13.898 15.086 6.438 1 93.69 111 ASP A CA 1
ATOM 883 C C . ASP A 1 111 ? -12.656 14.414 5.863 1 93.69 111 ASP A C 1
ATOM 885 O O . ASP A 1 111 ? -12.305 14.641 4.703 1 93.69 111 ASP A O 1
ATOM 889 N N . PRO A 1 112 ? -11.969 13.688 6.625 1 96.06 112 PRO A N 1
ATOM 890 C CA . PRO A 1 112 ? -10.711 13.086 6.176 1 96.06 112 PRO A CA 1
ATOM 891 C C . PRO A 1 112 ? -10.875 12.289 4.879 1 96.06 112 PRO A C 1
ATOM 893 O O . PRO A 1 112 ? -10 12.344 4.012 1 96.06 112 PRO A O 1
ATOM 896 N N . LYS A 1 113 ? -11.961 11.586 4.738 1 96.94 113 LYS A N 1
ATOM 897 C CA . LYS A 1 113 ? -12.188 10.789 3.533 1 96.94 113 LYS A CA 1
ATOM 898 C C . LYS A 1 113 ? -12.133 11.664 2.281 1 96.94 113 LYS A C 1
ATOM 900 O O . LYS A 1 113 ? -11.391 11.367 1.343 1 96.94 113 LYS A O 1
ATOM 905 N N . VAL A 1 114 ? -12.781 12.742 2.346 1 96.06 114 VAL A N 1
ATOM 906 C CA . VAL A 1 114 ? -12.938 13.625 1.197 1 96.06 114 VAL A CA 1
ATOM 907 C C . VAL A 1 114 ? -11.664 14.453 1 1 96.06 114 VAL A C 1
ATOM 909 O O . VAL A 1 114 ? -11.141 14.539 -0.113 1 96.06 114 VAL A O 1
ATOM 912 N N . GLU A 1 115 ? -11.141 14.969 2.053 1 96.62 115 GLU A N 1
ATOM 913 C CA . GLU A 1 115 ? -10.047 15.93 1.969 1 96.62 115 GLU A CA 1
ATOM 914 C C . GLU A 1 115 ? -8.742 15.242 1.562 1 96.62 115 GLU A C 1
ATOM 916 O O . GLU A 1 115 ? -7.93 15.82 0.84 1 96.62 115 GLU A O 1
ATOM 921 N N . ILE A 1 116 ? -8.516 14.016 2.023 1 97.94 116 ILE A N 1
ATOM 922 C CA . ILE A 1 116 ? -7.301 13.289 1.659 1 97.94 116 ILE A CA 1
ATOM 923 C C . ILE A 1 116 ? -7.309 12.992 0.162 1 97.94 116 ILE A C 1
ATOM 925 O O . ILE A 1 116 ? -6.324 13.242 -0.534 1 97.94 116 ILE A O 1
ATOM 929 N N . ILE A 1 117 ? -8.43 12.531 -0.332 1 98.12 117 ILE A N 1
ATOM 930 C CA . ILE A 1 117 ? -8.531 12.195 -1.75 1 98.12 117 ILE A CA 1
ATOM 931 C C . ILE A 1 117 ? -8.391 13.469 -2.586 1 98.12 117 ILE A C 1
ATOM 933 O O . ILE A 1 117 ? -7.668 13.477 -3.588 1 98.12 117 ILE A O 1
ATOM 937 N N . ARG A 1 118 ? -9.094 14.5 -2.15 1 97.12 118 ARG A N 1
ATOM 938 C CA . ARG A 1 118 ? -8.984 15.773 -2.859 1 97.12 118 ARG A CA 1
ATOM 939 C C . ARG A 1 118 ? -7.535 16.234 -2.939 1 97.12 118 ARG A C 1
ATOM 941 O O . ARG A 1 118 ? -7.059 16.625 -4.008 1 97.12 118 ARG A O 1
ATOM 948 N N . LYS A 1 119 ? -6.809 16.156 -1.847 1 97.31 119 LYS A N 1
ATOM 949 C CA . LYS A 1 119 ? -5.453 16.703 -1.791 1 97.31 119 LYS A CA 1
ATOM 950 C C . LYS A 1 119 ? -4.48 15.836 -2.592 1 97.31 119 LYS A C 1
ATOM 952 O O . LYS A 1 119 ? -3.621 16.359 -3.303 1 97.31 119 LYS A O 1
ATOM 957 N N . VAL A 1 120 ? -4.633 14.523 -2.469 1 97.44 120 VAL A N 1
ATOM 958 C CA . VAL A 1 120 ? -3.738 13.656 -3.223 1 97.44 120 VAL A CA 1
ATOM 959 C C . VAL A 1 120 ? -3.98 13.836 -4.719 1 97.44 120 VAL A C 1
ATOM 961 O O . VAL A 1 120 ? -3.047 13.742 -5.52 1 97.44 120 VAL A O 1
ATOM 964 N N . THR A 1 121 ? -5.191 14.117 -5.109 1 96.75 121 THR A N 1
ATOM 965 C CA . THR A 1 121 ? -5.516 14.398 -6.504 1 96.75 121 THR A CA 1
ATOM 966 C C . THR A 1 121 ? -4.879 15.703 -6.961 1 96.75 121 THR A C 1
ATOM 968 O O . THR A 1 121 ? -4.234 15.758 -8.008 1 96.75 121 THR A O 1
ATOM 971 N N . GLU A 1 122 ? -5.051 16.672 -6.133 1 96.19 122 GLU A N 1
ATOM 972 C CA . GLU A 1 122 ? -4.5 18 -6.434 1 96.19 122 GLU A CA 1
ATOM 973 C C . GLU A 1 122 ? -2.98 17.938 -6.566 1 96.19 122 GLU A C 1
ATOM 975 O O . GLU A 1 122 ? -2.406 18.578 -7.453 1 96.19 122 GLU A O 1
ATOM 980 N N . LEU A 1 123 ? -2.35 17.156 -5.695 1 95.56 123 LEU A N 1
ATOM 981 C CA . LEU A 1 123 ? -0.895 17.047 -5.648 1 95.56 123 LEU A CA 1
ATOM 982 C C . LEU A 1 123 ? -0.38 16.172 -6.781 1 95.56 123 LEU A C 1
ATOM 984 O O . LEU A 1 123 ? 0.822 16.141 -7.059 1 95.56 123 LEU A O 1
ATOM 988 N N . LYS A 1 124 ? -1.347 15.469 -7.418 1 96.31 124 LYS A N 1
ATOM 989 C CA . LYS A 1 124 ? -0.944 14.406 -8.336 1 96.31 124 LYS A CA 1
ATOM 990 C C . LYS A 1 124 ? 0.045 13.453 -7.68 1 96.31 124 LYS A C 1
ATOM 992 O O . LYS A 1 124 ? 1.094 13.141 -8.25 1 96.31 124 LYS A O 1
ATOM 997 N N . ALA A 1 125 ? -0.3 13.031 -6.457 1 97.19 125 ALA A N 1
ATOM 998 C CA . ALA A 1 125 ? 0.55 12.117 -5.703 1 97.19 125 ALA A CA 1
ATOM 999 C C . ALA A 1 125 ? 0.706 10.781 -6.434 1 97.19 125 ALA A C 1
ATOM 1001 O O . ALA A 1 125 ? -0.236 10.305 -7.07 1 97.19 125 ALA A O 1
ATOM 1002 N N . ASP A 1 126 ? 1.933 10.219 -6.316 1 97 126 ASP A N 1
ATOM 1003 C CA . ASP A 1 126 ? 2.178 8.906 -6.906 1 97 126 ASP A CA 1
ATOM 1004 C C . ASP A 1 126 ? 1.714 7.793 -5.973 1 97 126 ASP A C 1
ATOM 1006 O O . ASP A 1 126 ? 1.314 6.719 -6.43 1 97 126 ASP A O 1
ATOM 1010 N N . VAL A 1 127 ? 1.805 8.117 -4.727 1 98.19 127 VAL A N 1
ATOM 1011 C CA . VAL A 1 127 ? 1.453 7.109 -3.73 1 98.19 127 VAL A CA 1
ATOM 1012 C C . VAL A 1 127 ? 0.841 7.789 -2.506 1 98.19 127 VAL A C 1
ATOM 1014 O O . VAL A 1 127 ? 1.283 8.867 -2.098 1 98.19 127 VAL A O 1
ATOM 1017 N N . LEU A 1 128 ? -0.163 7.156 -1.944 1 98.75 128 LEU A N 1
ATOM 1018 C CA . LEU A 1 128 ? -0.751 7.539 -0.667 1 98.75 128 LEU A CA 1
ATOM 1019 C C . LEU A 1 128 ? -0.513 6.465 0.388 1 98.75 128 LEU A C 1
ATOM 1021 O O . LEU A 1 128 ? -0.896 5.309 0.198 1 98.75 128 LEU A O 1
ATOM 1025 N N . LEU A 1 129 ? 0.152 6.848 1.47 1 98.88 129 LEU A N 1
ATOM 1026 C CA . LEU A 1 129 ? 0.323 5.984 2.635 1 98.88 129 LEU A CA 1
ATOM 1027 C C . LEU A 1 129 ? -0.607 6.41 3.766 1 98.88 129 LEU A C 1
ATOM 1029 O O . LEU A 1 129 ? -0.738 7.602 4.051 1 98.88 129 LEU A O 1
ATOM 1033 N N . LEU A 1 130 ? -1.229 5.484 4.391 1 98.38 130 LEU A N 1
ATOM 1034 C CA . LEU A 1 130 ? -1.985 5.738 5.613 1 98.38 130 LEU A CA 1
ATOM 1035 C C . LEU A 1 130 ? -2.066 4.48 6.473 1 98.38 130 LEU A C 1
ATOM 1037 O O . LEU A 1 130 ? -1.787 3.377 5.992 1 98.38 130 LEU A O 1
ATOM 1041 N N . GLY A 1 131 ? -2.359 4.633 7.691 1 97.62 131 GLY A N 1
ATOM 1042 C CA . GLY A 1 131 ? -2.504 3.502 8.594 1 97.62 131 GLY A CA 1
ATOM 1043 C C . GLY A 1 131 ? -3.795 2.732 8.383 1 97.62 131 GLY A C 1
ATOM 1044 O O . GLY A 1 131 ? -4.793 3.297 7.934 1 97.62 131 GLY A O 1
ATOM 1045 N N . SER A 1 132 ? -3.775 1.535 8.75 1 96.31 132 SER A N 1
ATOM 1046 C CA . SER A 1 132 ? -4.977 0.713 8.641 1 96.31 132 SER A CA 1
ATOM 1047 C C . SER A 1 132 ? -6.035 1.145 9.656 1 96.31 132 SER A C 1
ATOM 1049 O O . SER A 1 132 ? -7.234 1.023 9.398 1 96.31 132 SER A O 1
ATOM 1051 N N . ARG A 1 133 ? -5.559 1.631 10.812 1 91.31 133 ARG A N 1
ATOM 1052 C CA . ARG A 1 133 ? -6.48 2.043 11.867 1 91.31 133 ARG A CA 1
ATOM 1053 C C . ARG A 1 133 ? -5.809 3.02 12.828 1 91.31 133 ARG A C 1
ATOM 1055 O O . ARG A 1 133 ? -4.59 3.197 12.789 1 91.31 133 ARG A O 1
ATOM 1062 N N . GLN A 1 134 ? -6.695 3.598 13.578 1 86.62 134 GLN A N 1
ATOM 1063 C CA . GLN A 1 134 ? -6.195 4.418 14.672 1 86.62 134 GLN A CA 1
ATOM 1064 C C . GLN A 1 134 ? -5.957 3.582 15.93 1 86.62 134 GLN A C 1
ATOM 1066 O O . GLN A 1 134 ? -6.895 3 16.469 1 86.62 134 GLN A O 1
ATOM 1071 N N . LEU A 1 135 ? -4.727 3.615 16.297 1 83.25 135 LEU A N 1
ATOM 1072 C CA . LEU A 1 135 ? -4.445 2.875 17.516 1 83.25 135 LEU A CA 1
ATOM 1073 C C . LEU A 1 135 ? -5.035 3.588 18.734 1 83.25 135 LEU A C 1
ATOM 1075 O O . LEU A 1 135 ? -5.09 4.82 18.766 1 83.25 135 LEU A O 1
ATOM 1079 N N . GLY A 1 136 ? -5.492 2.787 19.688 1 81 136 GLY A N 1
ATOM 1080 C CA . GLY A 1 136 ? -6.137 3.359 20.859 1 81 136 GLY A CA 1
ATOM 1081 C C . GLY A 1 136 ? -7.648 3.398 20.75 1 81 136 GLY A C 1
ATOM 1082 O O . GLY A 1 136 ? -8.352 3.537 21.75 1 81 136 GLY A O 1
ATOM 1083 N N . SER A 1 137 ? -8.117 3.438 19.453 1 76.75 137 SER A N 1
ATOM 1084 C CA . SER A 1 137 ? -9.562 3.363 19.266 1 76.75 137 SER A CA 1
ATOM 1085 C C . SER A 1 137 ? -10.102 2.002 19.688 1 76.75 137 SER A C 1
ATOM 1087 O O . SER A 1 137 ? -9.367 1.011 19.688 1 76.75 137 SER A O 1
ATOM 1089 N N . VAL A 1 138 ? -11.227 1.932 20.125 1 76.38 138 VAL A N 1
ATOM 1090 C CA . VAL A 1 138 ? -11.875 0.72 20.609 1 76.38 138 VAL A CA 1
ATOM 1091 C C . VAL A 1 138 ? -12.344 -0.125 19.438 1 76.38 138 VAL A C 1
ATOM 1093 O O . VAL A 1 138 ? -12.719 -1.288 19.609 1 76.38 138 VAL A O 1
ATOM 1096 N N . LYS A 1 139 ? -12.164 0.459 18.359 1 73.94 139 LYS A N 1
ATOM 1097 C CA . LYS A 1 139 ? -12.656 -0.273 17.203 1 73.94 139 LYS A CA 1
ATOM 1098 C C . LYS A 1 139 ? -11.812 -1.517 16.938 1 73.94 139 LYS A C 1
ATOM 1100 O O . LYS A 1 139 ? -10.578 -1.456 16.969 1 73.94 139 LYS A O 1
ATOM 1105 N N . ARG A 1 140 ? -12.5 -2.691 16.703 1 79.31 140 ARG A N 1
ATOM 1106 C CA . ARG A 1 140 ? -11.867 -3.996 16.516 1 79.31 140 ARG A CA 1
ATOM 1107 C C . ARG A 1 140 ? -11.555 -4.246 15.055 1 79.31 140 ARG A C 1
ATOM 1109 O O . ARG A 1 140 ? -10.883 -5.223 14.719 1 79.31 140 ARG A O 1
ATOM 1116 N N . ALA A 1 141 ? -12 -3.248 14.328 1 79 141 ALA A N 1
ATOM 1117 C CA . ALA A 1 141 ? -11.797 -3.463 12.898 1 79 141 ALA A CA 1
ATOM 1118 C C . ALA A 1 141 ? -10.312 -3.441 12.547 1 79 141 ALA A C 1
ATOM 1120 O O . ALA A 1 141 ? -9.547 -2.65 13.102 1 79 141 ALA A O 1
ATOM 1121 N N . LEU A 1 142 ? -9.938 -4.301 11.586 1 87.06 142 LEU A N 1
ATOM 1122 C CA . LEU A 1 142 ? -8.562 -4.324 11.117 1 87.06 142 LEU A CA 1
ATOM 1123 C C . LEU A 1 142 ? -8.289 -3.164 10.164 1 87.06 142 LEU A C 1
ATOM 1125 O O . LEU A 1 142 ? -7.133 -2.771 9.969 1 87.06 142 LEU A O 1
ATOM 1129 N N . LEU A 1 143 ? -9.469 -2.668 9.664 1 95.31 143 LEU A N 1
ATOM 1130 C CA . LEU A 1 143 ? -9.312 -1.554 8.734 1 95.31 143 LEU A CA 1
ATOM 1131 C C . LEU A 1 143 ? -10.273 -0.42 9.078 1 95.31 143 LEU A C 1
ATOM 1133 O O . LEU A 1 143 ? -11.484 -0.641 9.211 1 95.31 143 LEU A O 1
ATOM 1137 N N . GLY A 1 144 ? -9.719 0.75 9.195 1 95.38 144 GLY A N 1
ATOM 1138 C CA . GLY A 1 144 ? -10.508 1.933 9.508 1 95.38 144 GLY A CA 1
ATOM 1139 C C . GLY A 1 144 ? -11.289 2.453 8.32 1 95.38 144 GLY A C 1
ATOM 1140 O O . GLY A 1 144 ? -10.969 2.143 7.168 1 95.38 144 GLY A O 1
ATOM 1141 N N . SER A 1 145 ? -12.273 3.295 8.562 1 95.62 145 SER A N 1
ATOM 1142 C CA . SER A 1 145 ? -13.195 3.807 7.555 1 95.62 145 SER A CA 1
ATOM 1143 C C . SER A 1 145 ? -12.477 4.711 6.559 1 95.62 145 SER A C 1
ATOM 1145 O O . SER A 1 145 ? -12.781 4.688 5.363 1 95.62 145 SER A O 1
ATOM 1147 N N . VAL A 1 146 ? -11.547 5.508 7.035 1 96.81 146 VAL A N 1
ATOM 1148 C CA . VAL A 1 146 ? -10.82 6.418 6.152 1 96.81 146 VAL A CA 1
ATOM 1149 C C . VAL A 1 146 ? -9.914 5.617 5.219 1 96.81 146 VAL A C 1
ATOM 1151 O O . VAL A 1 146 ? -9.891 5.859 4.008 1 96.81 146 VAL A O 1
ATOM 1154 N N . SER A 1 147 ? -9.203 4.668 5.801 1 98 147 SER A N 1
ATOM 1155 C CA . SER A 1 147 ? -8.328 3.84 4.977 1 98 147 SER A CA 1
ATOM 1156 C C . SER A 1 147 ? -9.133 3.027 3.961 1 98 147 SER A C 1
ATOM 1158 O O . SER A 1 147 ? -8.711 2.877 2.812 1 98 147 SER A O 1
ATOM 1160 N N . ASP A 1 148 ? -10.227 2.518 4.395 1 97.31 148 ASP A N 1
ATOM 1161 C CA . ASP A 1 148 ? -11.125 1.808 3.488 1 97.31 148 ASP A CA 1
ATOM 1162 C C . ASP A 1 148 ? -11.57 2.711 2.342 1 97.31 148 ASP A C 1
ATOM 1164 O O . ASP A 1 148 ? -11.477 2.33 1.173 1 97.31 148 ASP A O 1
ATOM 1168 N N . TYR A 1 149 ? -11.992 3.896 2.682 1 97.94 149 TYR A N 1
ATOM 1169 C CA . TYR A 1 149 ? -12.453 4.859 1.689 1 97.94 149 TYR A CA 1
ATOM 1170 C C . TYR A 1 149 ? -11.336 5.207 0.707 1 97.94 149 TYR A C 1
ATOM 1172 O O . TYR A 1 149 ? -11.562 5.242 -0.505 1 97.94 149 TYR A O 1
ATOM 1180 N N . CYS A 1 150 ? -10.172 5.426 1.181 1 98.38 150 CYS A N 1
ATOM 1181 C CA . CYS A 1 150 ? -9.039 5.777 0.325 1 98.38 150 CYS A CA 1
ATOM 1182 C C . CYS A 1 150 ? -8.672 4.621 -0.596 1 98.38 150 CYS A C 1
ATOM 1184 O O . CYS A 1 150 ? -8.32 4.836 -1.759 1 98.38 150 CYS A O 1
ATOM 1186 N N . GLY A 1 151 ? -8.711 3.393 -0.096 1 97.69 151 GLY A N 1
ATOM 1187 C CA . GLY A 1 151 ? -8.484 2.236 -0.949 1 97.69 151 GLY A CA 1
ATOM 1188 C C . GLY A 1 151 ? -9.414 2.18 -2.143 1 97.69 151 GLY A C 1
ATOM 1189 O O . GLY A 1 151 ? -9.008 1.804 -3.242 1 97.69 151 GLY A O 1
ATOM 1190 N N . HIS A 1 152 ? -10.562 2.695 -1.989 1 97.25 152 HIS A N 1
ATOM 1191 C CA . HIS A 1 152 ? -11.602 2.604 -3.012 1 97.25 152 HIS A CA 1
ATOM 1192 C C . HIS A 1 152 ? -11.531 3.785 -3.975 1 97.25 152 HIS A C 1
ATOM 1194 O O . HIS A 1 152 ? -11.906 3.662 -5.145 1 97.25 152 HIS A O 1
ATOM 1200 N N . ASN A 1 153 ? -11 4.891 -3.49 1 97.25 153 ASN A N 1
ATOM 1201 C CA . ASN A 1 153 ? -11.281 6.117 -4.234 1 97.25 153 ASN A CA 1
ATOM 1202 C C . ASN A 1 153 ? -10 6.824 -4.66 1 97.25 153 ASN A C 1
ATOM 1204 O O . ASN A 1 153 ? -10.031 7.754 -5.465 1 97.25 153 ASN A O 1
ATOM 1208 N N . SER A 1 154 ? -8.922 6.375 -4.121 1 97.44 154 SER A N 1
ATOM 1209 C CA . SER A 1 154 ? -7.676 7.066 -4.422 1 97.44 154 SER A CA 1
ATOM 1210 C C . SER A 1 154 ? -7.336 6.977 -5.906 1 97.44 154 SER A C 1
ATOM 1212 O O . SER A 1 154 ? -7.492 5.918 -6.52 1 97.44 154 SER A O 1
ATOM 1214 N N . PRO A 1 155 ? -6.844 8.094 -6.484 1 95.44 155 PRO A N 1
ATOM 1215 C CA . PRO A 1 155 ? -6.402 8.062 -7.879 1 95.44 155 PRO A CA 1
ATOM 1216 C C . PRO A 1 155 ? -5.016 7.438 -8.039 1 95.44 155 PRO A C 1
ATOM 1218 O O . PRO A 1 155 ? -4.562 7.211 -9.164 1 95.44 155 PRO A O 1
ATOM 1221 N N . CYS A 1 156 ? -4.32 7.188 -6.98 1 96.69 156 CYS A N 1
ATOM 1222 C CA . CYS A 1 156 ? -2.963 6.652 -7.02 1 96.69 156 CYS A CA 1
ATOM 1223 C C . CYS A 1 156 ? -2.846 5.402 -6.156 1 96.69 156 CYS A C 1
ATOM 1225 O O . CYS A 1 156 ? -3.807 5.008 -5.492 1 96.69 156 CYS A O 1
ATOM 1227 N N . THR A 1 157 ? -1.706 4.73 -6.223 1 98.12 157 THR A N 1
ATOM 1228 C CA . THR A 1 157 ? -1.429 3.543 -5.422 1 98.12 157 THR A CA 1
ATOM 1229 C C . THR A 1 157 ? -1.548 3.855 -3.934 1 98.12 157 THR A C 1
ATOM 1231 O O . THR A 1 157 ? -1.089 4.902 -3.477 1 98.12 157 THR A O 1
ATOM 1234 N N . VAL A 1 158 ? -2.215 2.947 -3.207 1 98.75 158 VAL A N 1
ATOM 1235 C CA . VAL A 1 158 ? -2.436 3.141 -1.778 1 98.75 158 VAL A CA 1
ATOM 1236 C C . VAL A 1 158 ? -1.664 2.088 -0.988 1 98.75 158 VAL A C 1
ATOM 1238 O O . VAL A 1 158 ? -1.688 0.904 -1.331 1 98.75 158 VAL A O 1
ATOM 1241 N N . ILE A 1 159 ? -0.946 2.555 -0.008 1 98.88 159 ILE A N 1
ATOM 1242 C CA . ILE A 1 159 ? -0.296 1.671 0.954 1 98.88 159 ILE A CA 1
ATOM 1243 C C . ILE A 1 159 ? -1.016 1.751 2.297 1 98.88 159 ILE A C 1
ATOM 1245 O O . ILE A 1 159 ? -1.044 2.809 2.932 1 98.88 159 ILE A O 1
ATOM 1249 N N . ILE A 1 160 ? -1.631 0.652 2.656 1 98.69 160 ILE A N 1
ATOM 1250 C CA . ILE A 1 160 ? -2.293 0.525 3.949 1 98.69 160 ILE A CA 1
ATOM 1251 C C . ILE A 1 160 ? -1.351 -0.14 4.949 1 98.69 160 ILE A C 1
ATOM 1253 O O . ILE A 1 160 ? -1.151 -1.356 4.91 1 98.69 160 ILE A O 1
ATOM 1257 N N . VAL A 1 161 ? -0.821 0.637 5.848 1 98.31 161 VAL A N 1
ATOM 1258 C CA . VAL A 1 161 ? 0.215 0.187 6.773 1 98.31 161 VAL A CA 1
ATOM 1259 C C . VAL A 1 161 ? -0.43 -0.462 7.996 1 98.31 161 VAL A C 1
ATOM 1261 O O . VAL A 1 161 ? -1.344 0.105 8.594 1 98.31 161 VAL A O 1
ATOM 1264 N N . LYS A 1 162 ? 0.007 -1.626 8.273 1 95.19 162 LYS A N 1
ATOM 1265 C CA . LYS A 1 162 ? -0.497 -2.328 9.453 1 95.19 162 LYS A CA 1
ATOM 1266 C C . LYS A 1 162 ? 0.474 -2.205 10.617 1 95.19 162 LYS A C 1
ATOM 1268 O O . LYS A 1 162 ? 1.69 -2.279 10.438 1 95.19 162 LYS A O 1
ATOM 1273 N N . ALA A 1 163 ? -0.204 -2.062 11.758 1 86.25 163 ALA A N 1
ATOM 1274 C CA . ALA A 1 163 ? 0.614 -1.997 12.969 1 86.25 163 ALA A CA 1
ATOM 1275 C C . ALA A 1 163 ? 1.089 -3.385 13.391 1 86.25 163 ALA A C 1
ATOM 1277 O O . ALA A 1 163 ? 0.357 -4.367 13.242 1 86.25 163 ALA A O 1
ATOM 1278 N N . HIS A 1 164 ? 2.301 -3.754 13.477 1 73.69 164 HIS A N 1
ATOM 1279 C CA . HIS A 1 164 ? 2.795 -5.066 13.883 1 73.69 164 HIS A CA 1
ATOM 1280 C C . HIS A 1 164 ? 2.662 -5.258 15.391 1 73.69 164 HIS A C 1
ATOM 1282 O O . HIS A 1 164 ? 2.904 -4.332 16.172 1 73.69 164 HIS A O 1
ATOM 1288 N N . PRO A 1 165 ? 1.773 -6.328 15.773 1 56.28 165 PRO A N 1
ATOM 1289 C CA . PRO A 1 165 ? 1.566 -6.598 17.203 1 56.28 165 PRO A CA 1
ATOM 1290 C C . PRO A 1 165 ? 2.863 -6.547 18 1 56.28 165 PRO A C 1
ATOM 1292 O O . PRO A 1 165 ? 2.855 -6.145 19.172 1 56.28 165 PRO A O 1
ATOM 1295 N N . GLU A 1 166 ? 3.834 -7.426 17.578 1 52.09 166 GLU A N 1
ATOM 1296 C CA . GLU A 1 166 ? 4.965 -7.527 18.5 1 52.09 166 GLU A CA 1
ATOM 1297 C C . GLU A 1 166 ? 5.586 -6.16 18.766 1 52.09 166 GLU A C 1
ATOM 1299 O O . GLU A 1 166 ? 6.277 -5.965 19.766 1 52.09 166 GLU A O 1
ATOM 1304 N N . HIS A 1 167 ? 5.609 -5.352 17.844 1 48.09 167 HIS A N 1
ATOM 1305 C CA . HIS A 1 167 ? 6.035 -3.988 18.125 1 48.09 167 HIS A CA 1
ATOM 1306 C C . HIS A 1 167 ? 4.902 -2.994 17.891 1 48.09 167 HIS A C 1
ATOM 1308 O O . HIS A 1 167 ? 4.867 -2.324 16.859 1 48.09 167 HIS A O 1
ATOM 1314 N N . PRO A 1 168 ? 3.838 -3.361 18.594 1 42.09 168 PRO A N 1
ATOM 1315 C CA . PRO A 1 168 ? 2.744 -2.406 18.406 1 42.09 168 PRO A CA 1
ATOM 1316 C C . PRO A 1 168 ? 3.24 -0.985 18.141 1 42.09 168 PRO A C 1
ATOM 1318 O O . PRO A 1 168 ? 2.564 -0.203 17.469 1 42.09 168 PRO A O 1
ATOM 1321 N N . GLU A 1 169 ? 4.152 -0.61 19.078 1 39.84 169 GLU A N 1
ATOM 1322 C CA . GLU A 1 169 ? 4.859 0.618 18.734 1 39.84 169 GLU A CA 1
ATOM 1323 C C . GLU A 1 169 ? 5.758 0.409 17.516 1 39.84 169 GLU A C 1
ATOM 1325 O O . GLU A 1 169 ? 6.289 -0.685 17.312 1 39.84 169 GLU A O 1
ATOM 1330 N N . GLY A 1 170 ? 5.363 0.707 16.391 1 39.5 170 GLY A N 1
ATOM 1331 C CA . GLY A 1 170 ? 5.969 0.616 15.062 1 39.5 170 GLY A CA 1
ATOM 1332 C C . GLY A 1 170 ? 7.457 0.319 15.109 1 39.5 170 GLY A C 1
ATOM 1333 O O . GLY A 1 170 ? 8.188 0.629 14.164 1 39.5 170 GLY A O 1
ATOM 1334 N N . LYS A 1 171 ? 8.062 -0.056 16.25 1 35.47 171 LYS A N 1
ATOM 1335 C CA . LYS A 1 171 ? 9.523 -0.124 16.203 1 35.47 171 LYS A CA 1
ATOM 1336 C C . LYS A 1 171 ? 9.992 -1.286 15.344 1 35.47 171 LYS A C 1
ATOM 1338 O O . LYS A 1 171 ? 9.992 -2.438 15.781 1 35.47 171 LYS A O 1
ATOM 1343 N N . HIS A 1 172 ? 9.523 -1.404 14.297 1 36.59 172 HIS A N 1
ATOM 1344 C CA . HIS A 1 172 ? 10.164 -2.357 13.398 1 36.59 172 HIS A CA 1
ATOM 1345 C C . HIS A 1 172 ? 11.68 -2.338 13.562 1 36.59 172 HIS A C 1
ATOM 1347 O O . HIS A 1 172 ? 12.273 -1.276 13.758 1 36.59 172 HIS A O 1
ATOM 1353 N N . GLU A 1 173 ? 12.297 -3.236 14.32 1 36.38 173 GLU A N 1
ATOM 1354 C CA . GLU A 1 173 ? 13.758 -3.246 14.281 1 36.38 173 GLU A CA 1
ATOM 1355 C C . GLU A 1 173 ? 14.273 -2.791 12.914 1 36.38 173 GLU A C 1
ATOM 1357 O O . GLU A 1 173 ? 14.312 -3.576 11.969 1 36.38 173 GLU A O 1
ATOM 1362 N N . TYR A 1 174 ? 13.883 -1.648 12.617 1 39.06 174 TYR A N 1
ATOM 1363 C CA . TYR A 1 174 ? 14.164 -0.906 11.398 1 39.06 174 TYR A CA 1
ATOM 1364 C C . TYR A 1 174 ? 15.641 -0.557 11.289 1 39.06 174 TYR A C 1
ATOM 1366 O O . TYR A 1 174 ? 16.125 0.329 12 1 39.06 174 TYR A O 1
ATOM 1374 N N . LYS A 1 175 ? 16.703 -1.323 11.219 1 36.47 175 LYS A N 1
ATOM 1375 C CA . LYS A 1 175 ? 17.906 -0.522 10.984 1 36.47 175 LYS A CA 1
ATOM 1376 C C . LYS A 1 175 ? 17.75 0.345 9.742 1 36.47 175 LYS A C 1
ATOM 1378 O O . LYS A 1 175 ? 18.734 0.921 9.258 1 36.47 175 LYS A O 1
ATOM 1383 N N . SER A 1 176 ? 16.703 0.518 9.055 1 38.03 176 SER A N 1
ATOM 1384 C CA . SER A 1 176 ? 17.156 1.333 7.934 1 38.03 176 SER A CA 1
ATOM 1385 C C . SER A 1 176 ? 17.484 2.752 8.383 1 38.03 176 SER A C 1
ATOM 1387 O O . SER A 1 176 ? 17.609 3.66 7.559 1 38.03 176 SER A O 1
ATOM 1389 N N . ILE A 1 177 ? 17.406 3.6 9.305 1 39.16 177 ILE A N 1
ATOM 1390 C CA . ILE A 1 177 ? 17.328 5.055 9.375 1 39.16 177 ILE A CA 1
ATOM 1391 C C . ILE A 1 177 ? 18.469 5.676 8.57 1 39.16 177 ILE A C 1
ATOM 1393 O O . ILE A 1 177 ? 19.641 5.375 8.82 1 39.16 177 ILE A O 1
ATOM 1397 N N . PHE A 1 178 ? 18.484 6.391 7.355 1 40.75 178 PHE A N 1
ATOM 1398 C CA . PHE A 1 178 ? 19.25 6.449 6.121 1 40.75 178 PHE A CA 1
ATOM 1399 C C . PHE A 1 178 ? 20.75 6.297 6.41 1 40.75 178 PHE A C 1
ATOM 1401 O O . PHE A 1 178 ? 21.25 6.836 7.395 1 40.75 178 PHE A O 1
ATOM 1408 N N . HIS A 1 179 ? 21.656 5.133 5.902 1 37.81 179 HIS A N 1
ATOM 1409 C CA . HIS A 1 179 ? 23.016 4.652 6.117 1 37.81 179 HIS A CA 1
ATOM 1410 C C . HIS A 1 179 ? 23.906 5.762 6.66 1 37.81 179 HIS A C 1
ATOM 1412 O O . HIS A 1 179 ? 24.031 6.824 6.047 1 37.81 179 HIS A O 1
ATOM 1418 N N . ARG A 1 180 ? 24.281 6.008 7.844 1 31.41 180 ARG A N 1
ATOM 1419 C CA . ARG A 1 180 ? 25.141 6.699 8.789 1 31.41 180 ARG A CA 1
ATOM 1420 C C . ARG A 1 180 ? 26.344 7.316 8.07 1 31.41 180 ARG A C 1
ATOM 1422 O O . ARG A 1 180 ? 26.781 6.809 7.039 1 31.41 180 ARG A O 1
ATOM 1429 N N . LYS A 1 181 ? 27.25 8.188 8.805 1 28.02 181 LYS A N 1
ATOM 1430 C CA . LYS A 1 181 ? 28.453 9.008 8.922 1 28.02 181 LYS A CA 1
ATOM 1431 C C . LYS A 1 181 ? 29.703 8.195 8.617 1 28.02 181 LYS A C 1
ATOM 1433 O O . LYS A 1 181 ? 30.406 7.758 9.523 1 28.02 181 LYS A O 1
ATOM 1438 N N . SER A 1 182 ? 30.047 7.02 8.242 1 22.44 182 SER A N 1
ATOM 1439 C CA . SER A 1 182 ? 31.422 6.965 8.742 1 22.44 182 SER A CA 1
ATOM 1440 C C . SER A 1 182 ? 32.156 8.266 8.461 1 22.44 182 SER A C 1
ATOM 1442 O O . SER A 1 182 ? 32.125 8.766 7.336 1 22.44 182 SER A O 1
ATOM 1444 N N . ALA A 1 183 ? 32.844 9.18 9.32 1 20.34 183 ALA A N 1
ATOM 1445 C CA . ALA A 1 183 ? 34 10.031 9.555 1 20.34 183 ALA A CA 1
ATOM 1446 C C . ALA A 1 183 ? 35.156 9.656 8.617 1 20.34 183 ALA A C 1
ATOM 1448 O O . ALA A 1 183 ? 35.406 8.469 8.398 1 20.34 183 ALA A O 1
ATOM 1449 N N . MET B 1 1 ? -5.059 -32.156 0.054 1 40.69 1 MET B N 1
ATOM 1450 C CA . MET B 1 1 ? -3.896 -31.781 -0.744 1 40.69 1 MET B CA 1
ATOM 1451 C C . MET B 1 1 ? -3.6 -30.297 -0.61 1 40.69 1 MET B C 1
ATOM 1453 O O . MET B 1 1 ? -4.512 -29.484 -0.408 1 40.69 1 MET B O 1
ATOM 1457 N N . PRO B 1 2 ? -2.336 -29.984 -0.445 1 54.12 2 PRO B N 1
ATOM 1458 C CA . PRO B 1 2 ? -2.117 -28.578 -0.115 1 54.12 2 PRO B CA 1
ATOM 1459 C C . PRO B 1 2 ? -2.6 -27.625 -1.213 1 54.12 2 PRO B C 1
ATOM 1461 O O . PRO B 1 2 ? -2.428 -27.906 -2.4 1 54.12 2 PRO B O 1
ATOM 1464 N N . ASN B 1 3 ? -3.607 -26.688 -0.969 1 68 3 ASN B N 1
ATOM 1465 C CA . ASN B 1 3 ? -4.266 -25.75 -1.882 1 68 3 ASN B CA 1
ATOM 1466 C C . ASN B 1 3 ? -3.262 -24.828 -2.561 1 68 3 ASN B C 1
ATOM 1468 O O . ASN B 1 3 ? -3.65 -23.891 -3.252 1 68 3 ASN B O 1
ATOM 1472 N N . SER B 1 4 ? -1.909 -25.172 -2.209 1 71.94 4 SER B N 1
ATOM 1473 C CA . SER B 1 4 ? -0.896 -24.328 -2.842 1 71.94 4 SER B CA 1
ATOM 1474 C C . SER B 1 4 ? 0.265 -25.172 -3.367 1 71.94 4 SER B C 1
ATOM 1476 O O . SER B 1 4 ? 0.583 -26.219 -2.805 1 71.94 4 SER B O 1
ATOM 1478 N N . GLN B 1 5 ? 0.774 -25 -4.629 1 76.12 5 GLN B N 1
ATOM 1479 C CA . GLN B 1 5 ? 1.927 -25.656 -5.234 1 76.12 5 GLN B CA 1
ATOM 1480 C C . GLN B 1 5 ? 3.008 -24.641 -5.598 1 76.12 5 GLN B C 1
ATOM 1482 O O . GLN B 1 5 ? 2.727 -23.625 -6.242 1 76.12 5 GLN B O 1
ATOM 1487 N N . ILE B 1 6 ? 4.207 -24.906 -5.07 1 69.75 6 ILE B N 1
ATOM 1488 C CA . ILE B 1 6 ? 5.34 -24.109 -5.512 1 69.75 6 ILE B CA 1
ATOM 1489 C C . ILE B 1 6 ? 5.688 -24.453 -6.957 1 69.75 6 ILE B C 1
ATOM 1491 O O . ILE B 1 6 ? 5.98 -25.609 -7.273 1 69.75 6 ILE B O 1
ATOM 1495 N N . ILE B 1 7 ? 5.637 -23.422 -7.828 1 72.19 7 ILE B N 1
ATOM 1496 C CA . ILE B 1 7 ? 5.852 -23.641 -9.25 1 72.19 7 ILE B CA 1
ATOM 1497 C C . ILE B 1 7 ? 7.281 -23.266 -9.625 1 72.19 7 ILE B C 1
ATOM 1499 O O . ILE B 1 7 ? 7.84 -23.781 -10.594 1 72.19 7 ILE B O 1
ATOM 1503 N N . ASP B 1 8 ? 7.859 -22.344 -8.953 1 65.31 8 ASP B N 1
ATOM 1504 C CA . ASP B 1 8 ? 9.219 -21.891 -9.211 1 65.31 8 ASP B CA 1
ATOM 1505 C C . ASP B 1 8 ? 9.852 -21.297 -7.949 1 65.31 8 ASP B C 1
ATOM 1507 O O . ASP B 1 8 ? 9.164 -20.719 -7.113 1 65.31 8 ASP B O 1
ATOM 1511 N N . GLU B 1 9 ? 10.977 -21.812 -7.734 1 72.81 9 GLU B N 1
ATOM 1512 C CA . GLU B 1 9 ? 11.711 -21.25 -6.609 1 72.81 9 GLU B CA 1
ATOM 1513 C C . GLU B 1 9 ? 13.172 -20.984 -6.98 1 72.81 9 GLU B C 1
ATOM 1515 O O . GLU B 1 9 ? 13.812 -21.812 -7.621 1 72.81 9 GLU B O 1
ATOM 1520 N N . SER B 1 10 ? 13.547 -19.844 -7.156 1 67.12 10 SER B N 1
ATOM 1521 C CA . SER B 1 10 ? 14.945 -19.469 -7.32 1 67.12 10 SER B CA 1
ATOM 1522 C C . SER B 1 10 ? 15.453 -18.656 -6.133 1 67.12 10 SER B C 1
ATOM 1524 O O . SER B 1 10 ? 15.023 -17.516 -5.926 1 67.12 10 SER B O 1
ATOM 1526 N N . ILE B 1 11 ? 15.945 -19.516 -5.148 1 57.97 11 ILE B N 1
ATOM 1527 C CA . ILE B 1 11 ? 16.672 -18.859 -4.066 1 57.97 11 ILE B CA 1
ATOM 1528 C C . ILE B 1 11 ? 18.172 -19.078 -4.25 1 57.97 11 ILE B C 1
ATOM 1530 O O . ILE B 1 11 ? 18.641 -20.219 -4.223 1 57.97 11 ILE B O 1
ATOM 1534 N N . HIS B 1 12 ? 18.875 -18.234 -4.906 1 53.81 12 HIS B N 1
ATOM 1535 C CA . HIS B 1 12 ? 20.312 -18.438 -5.141 1 53.81 12 HIS B CA 1
ATOM 1536 C C . HIS B 1 12 ? 21.094 -18.375 -3.838 1 53.81 12 HIS B C 1
ATOM 1538 O O . HIS B 1 12 ? 21.156 -17.328 -3.191 1 53.81 12 HIS B O 1
ATOM 1544 N N . PRO B 1 13 ? 21.344 -19.609 -3.254 1 46.38 13 PRO B N 1
ATOM 1545 C CA . PRO B 1 13 ? 22.125 -19.656 -2.023 1 46.38 13 PRO B CA 1
ATOM 1546 C C . PRO B 1 13 ? 23.391 -18.797 -2.096 1 46.38 13 PRO B C 1
ATOM 1548 O O . PRO B 1 13 ? 23.828 -18.25 -1.08 1 46.38 13 PRO B O 1
ATOM 1551 N N . ASP B 1 14 ? 24.25 -19.125 -2.961 1 45.62 14 ASP B N 1
ATOM 1552 C CA . ASP B 1 14 ? 25.547 -18.469 -3.041 1 45.62 14 ASP B CA 1
ATOM 1553 C C . ASP B 1 14 ? 25.391 -16.938 -3.088 1 45.62 14 ASP B C 1
ATOM 1555 O O . ASP B 1 14 ? 26.359 -16.203 -2.922 1 45.62 14 ASP B O 1
ATOM 1559 N N . SER B 1 15 ? 24.344 -16.516 -3.703 1 47.47 15 SER B N 1
ATOM 1560 C CA . SER B 1 15 ? 24.188 -15.07 -3.787 1 47.47 15 SER B CA 1
ATOM 1561 C C . SER B 1 15 ? 23.766 -14.484 -2.445 1 47.47 15 SER B C 1
ATOM 1563 O O . SER B 1 15 ? 23.281 -15.203 -1.573 1 47.47 15 SER B O 1
ATOM 1565 N N . HIS B 1 16 ? 23.969 -13.102 -2.258 1 50.31 16 HIS B N 1
ATOM 1566 C CA . HIS B 1 16 ? 23.781 -12.102 -1.212 1 50.31 16 HIS B CA 1
ATOM 1567 C C . HIS B 1 16 ? 22.438 -12.289 -0.504 1 50.31 16 HIS B C 1
ATOM 1569 O O . HIS B 1 16 ? 22.016 -11.43 0.264 1 50.31 16 HIS B O 1
ATOM 1575 N N . HIS B 1 17 ? 21.844 -13.492 -0.729 1 59.47 17 HIS B N 1
ATOM 1576 C CA . HIS B 1 17 ? 20.531 -13.617 -0.096 1 59.47 17 HIS B CA 1
ATOM 1577 C C . HIS B 1 17 ? 20.672 -13.906 1.395 1 59.47 17 HIS B C 1
ATOM 1579 O O . HIS B 1 17 ? 19.688 -14.258 2.053 1 59.47 17 HIS B O 1
ATOM 1585 N N . LYS B 1 18 ? 21.891 -14.016 1.876 1 59.78 18 LYS B N 1
ATOM 1586 C CA . LYS B 1 18 ? 22.109 -14.242 3.303 1 59.78 18 LYS B CA 1
ATOM 1587 C C . LYS B 1 18 ? 21.5 -13.109 4.133 1 59.78 18 LYS B C 1
ATOM 1589 O O . LYS B 1 18 ? 21.188 -13.305 5.309 1 59.78 18 LYS B O 1
ATOM 1594 N N . ASP B 1 19 ? 21.125 -12.07 3.434 1 79.62 19 ASP B N 1
ATOM 1595 C CA . ASP B 1 19 ? 20.688 -10.961 4.273 1 79.62 19 ASP B CA 1
ATOM 1596 C C . ASP B 1 19 ? 19.266 -10.539 3.924 1 79.62 19 ASP B C 1
ATOM 1598 O O . ASP B 1 19 ? 18.984 -9.344 3.785 1 79.62 19 ASP B O 1
ATOM 1602 N N . LEU B 1 20 ? 18.422 -11.734 3.783 1 87.62 20 LEU B N 1
ATOM 1603 C CA . LEU B 1 20 ? 17.031 -11.391 3.512 1 87.62 20 LEU B CA 1
ATOM 1604 C C . LEU B 1 20 ? 16.375 -10.727 4.723 1 87.62 20 LEU B C 1
ATOM 1606 O O . LEU B 1 20 ? 16.516 -11.211 5.848 1 87.62 20 LEU B O 1
ATOM 1610 N N . LYS B 1 21 ? 15.719 -9.547 4.434 1 89.06 21 LYS B N 1
ATOM 1611 C CA . LYS B 1 21 ? 15.172 -8.75 5.527 1 89.06 21 LYS B CA 1
ATOM 1612 C C . LYS B 1 21 ? 13.648 -8.766 5.512 1 89.06 21 LYS B C 1
ATOM 1614 O O . LYS B 1 21 ? 13.008 -8.664 6.562 1 89.06 21 LYS B O 1
ATOM 1619 N N . ARG B 1 22 ? 13.047 -8.859 4.336 1 93.69 22 ARG B N 1
ATOM 1620 C CA . ARG B 1 22 ? 11.594 -8.836 4.328 1 93.69 22 ARG B CA 1
ATOM 1621 C C . ARG B 1 22 ? 11.039 -9.734 3.223 1 93.69 22 ARG B C 1
ATOM 1623 O O . ARG B 1 22 ? 11.711 -9.977 2.221 1 93.69 22 ARG B O 1
ATOM 1630 N N . ILE B 1 23 ? 9.906 -10.32 3.477 1 96.62 23 ILE B N 1
ATOM 1631 C CA . ILE B 1 23 ? 9.133 -11.109 2.525 1 96.62 23 ILE B CA 1
ATOM 1632 C C . ILE B 1 23 ? 8.062 -10.234 1.877 1 96.62 23 ILE B C 1
ATOM 1634 O O . ILE B 1 23 ? 7.164 -9.734 2.559 1 96.62 23 ILE B O 1
ATOM 1638 N N . VAL B 1 24 ? 8.211 -10.102 0.599 1 97.94 24 VAL B N 1
ATOM 1639 C CA . VAL B 1 24 ? 7.281 -9.297 -0.192 1 97.94 24 VAL B CA 1
ATOM 1640 C C . VAL B 1 24 ? 6.422 -10.219 -1.06 1 97.94 24 VAL B C 1
ATOM 1642 O O . VAL B 1 24 ? 6.891 -10.742 -2.07 1 97.94 24 VAL B O 1
ATOM 1645 N N . ALA B 1 25 ? 5.18 -10.391 -0.627 1 98.62 25 ALA B N 1
ATOM 1646 C CA . ALA B 1 25 ? 4.246 -11.188 -1.418 1 98.62 25 ALA B CA 1
ATOM 1647 C C . ALA B 1 25 ? 3.559 -10.336 -2.48 1 98.62 25 ALA B C 1
ATOM 1649 O O . ALA B 1 25 ? 3.051 -9.25 -2.182 1 98.62 25 ALA B O 1
ATOM 1650 N N . ILE B 1 26 ? 3.582 -10.805 -3.705 1 98.75 26 ILE B N 1
ATOM 1651 C CA . ILE B 1 26 ? 2.941 -10.117 -4.816 1 98.75 26 ILE B CA 1
ATOM 1652 C C . ILE B 1 26 ? 1.901 -11.031 -5.461 1 98.75 26 ILE B C 1
ATOM 1654 O O . ILE B 1 26 ? 2.25 -12.031 -6.09 1 98.75 26 ILE B O 1
ATOM 1658 N N . SER B 1 27 ? 0.635 -10.688 -5.289 1 98.62 27 SER B N 1
ATOM 1659 C CA . SER B 1 27 ? -0.446 -11.438 -5.918 1 98.62 27 SER B CA 1
ATOM 1660 C C . SER B 1 27 ? -0.77 -10.891 -7.305 1 98.62 27 SER B C 1
ATOM 1662 O O . SER B 1 27 ? -1.087 -9.703 -7.445 1 98.62 27 SER B O 1
ATOM 1664 N N . ILE B 1 28 ? -0.692 -11.789 -8.266 1 97.44 28 ILE B N 1
ATOM 1665 C CA . ILE B 1 28 ? -0.904 -11.312 -9.633 1 97.44 28 ILE B CA 1
ATOM 1666 C C . ILE B 1 28 ? -1.914 -12.219 -10.336 1 97.44 28 ILE B C 1
ATOM 1668 O O . ILE B 1 28 ? -2.053 -13.391 -9.992 1 97.44 28 ILE B O 1
ATOM 1672 N N . ASP B 1 29 ? -2.654 -11.648 -11.234 1 94.56 29 ASP B N 1
ATOM 1673 C CA . ASP B 1 29 ? -3.51 -12.336 -12.203 1 94.56 29 ASP B CA 1
ATOM 1674 C C . ASP B 1 29 ? -3.326 -11.766 -13.602 1 94.56 29 ASP B C 1
ATOM 1676 O O . ASP B 1 29 ? -2.543 -10.836 -13.805 1 94.56 29 ASP B O 1
ATOM 1680 N N . GLU B 1 30 ? -3.928 -12.352 -14.578 1 92.25 30 GLU B N 1
ATOM 1681 C CA . GLU B 1 30 ? -3.713 -11.977 -15.969 1 92.25 30 GLU B CA 1
ATOM 1682 C C . GLU B 1 30 ? -3.992 -10.5 -16.188 1 92.25 30 GLU B C 1
ATOM 1684 O O . GLU B 1 30 ? -3.266 -9.828 -16.922 1 92.25 30 GLU B O 1
ATOM 1689 N N . GLY B 1 31 ? -4.98 -9.922 -15.586 1 93.44 31 GLY B N 1
ATOM 1690 C CA . GLY B 1 31 ? -5.391 -8.547 -15.82 1 93.44 31 GLY B CA 1
ATOM 1691 C C . GLY B 1 31 ? -4.605 -7.543 -14.992 1 93.44 31 GLY B C 1
ATOM 1692 O O . GLY B 1 31 ? -4.688 -6.336 -15.234 1 93.44 31 GLY B O 1
ATOM 1693 N N . SER B 1 32 ? -3.748 -8.008 -14.039 1 94.94 32 SER B N 1
ATOM 1694 C CA . SER B 1 32 ? -3.094 -7.051 -13.156 1 94.94 32 SER B CA 1
ATOM 1695 C C . SER B 1 32 ? -1.586 -7.277 -13.109 1 94.94 32 SER B C 1
ATOM 1697 O O . SER B 1 32 ? -0.836 -6.422 -12.641 1 94.94 32 SER B O 1
ATOM 1699 N N . ALA B 1 33 ? -1.086 -8.398 -13.594 1 97.06 33 ALA B N 1
ATOM 1700 C CA . ALA B 1 33 ? 0.297 -8.836 -13.406 1 97.06 33 ALA B CA 1
ATOM 1701 C C . ALA B 1 33 ? 1.275 -7.773 -13.906 1 97.06 33 ALA B C 1
ATOM 1703 O O . ALA B 1 33 ? 2.225 -7.422 -13.203 1 97.06 33 ALA B O 1
ATOM 1704 N N . GLU B 1 34 ? 0.994 -7.242 -15.055 1 95.44 34 GLU B N 1
ATOM 1705 C CA . GLU B 1 34 ? 1.953 -6.34 -15.688 1 95.44 34 GLU B CA 1
ATOM 1706 C C . GLU B 1 34 ? 2.129 -5.062 -14.875 1 95.44 34 GLU B C 1
ATOM 1708 O O . GLU B 1 34 ? 3.248 -4.711 -14.492 1 95.44 34 GLU B O 1
ATOM 1713 N N . TYR B 1 35 ? 1.044 -4.355 -14.562 1 95.44 35 TYR B N 1
ATOM 1714 C CA . TYR B 1 35 ? 1.214 -3.064 -13.906 1 95.44 35 TYR B CA 1
ATOM 1715 C C . TYR B 1 35 ? 1.606 -3.244 -12.445 1 95.44 35 TYR B C 1
ATOM 1717 O O . TYR B 1 35 ? 2.291 -2.396 -11.875 1 95.44 35 TYR B O 1
ATOM 1725 N N . VAL B 1 36 ? 1.22 -4.375 -11.836 1 97.75 36 VAL B N 1
ATOM 1726 C CA . VAL B 1 36 ? 1.639 -4.645 -10.469 1 97.75 36 VAL B CA 1
ATOM 1727 C C . VAL B 1 36 ? 3.137 -4.934 -10.43 1 97.75 36 VAL B C 1
ATOM 1729 O O . VAL B 1 36 ? 3.857 -4.41 -9.578 1 97.75 36 VAL B O 1
ATOM 1732 N N . PHE B 1 37 ? 3.582 -5.719 -11.398 1 96.69 37 PHE B N 1
ATOM 1733 C CA . PHE B 1 37 ? 5 -6.039 -11.508 1 96.69 37 PHE B CA 1
ATOM 1734 C C . PHE B 1 37 ? 5.82 -4.781 -11.758 1 96.69 37 PHE B C 1
ATOM 1736 O O . PHE B 1 37 ? 6.793 -4.516 -11.047 1 96.69 37 PHE B O 1
ATOM 1743 N N . ASP B 1 38 ? 5.418 -4.027 -12.711 1 95.5 38 ASP B N 1
ATOM 1744 C CA . ASP B 1 38 ? 6.137 -2.809 -13.07 1 95.5 38 ASP B CA 1
ATOM 1745 C C . ASP B 1 38 ? 6.219 -1.851 -11.883 1 95.5 38 ASP B C 1
ATOM 1747 O O . ASP B 1 38 ? 7.281 -1.297 -11.602 1 95.5 38 ASP B O 1
ATOM 1751 N N . TRP B 1 39 ? 5.125 -1.685 -11.242 1 96.56 39 TRP B N 1
ATOM 1752 C CA . TRP B 1 39 ? 5.105 -0.79 -10.086 1 96.56 39 TRP B CA 1
ATOM 1753 C C . TRP B 1 39 ? 6.023 -1.308 -8.984 1 96.56 39 TRP B C 1
ATOM 1755 O O . TRP B 1 39 ? 6.781 -0.54 -8.383 1 96.56 39 TRP B O 1
ATOM 1765 N N . ALA B 1 40 ? 5.961 -2.605 -8.695 1 97.25 40 ALA B N 1
ATOM 1766 C CA . ALA B 1 40 ? 6.758 -3.201 -7.629 1 97.25 40 ALA B CA 1
ATOM 1767 C C . ALA B 1 40 ? 8.25 -3.025 -7.891 1 97.25 40 ALA B C 1
ATOM 1769 O O . ALA B 1 40 ? 9 -2.643 -6.992 1 97.25 40 ALA B O 1
ATOM 1770 N N . VAL B 1 41 ? 8.664 -3.236 -9.078 1 95.06 41 VAL B N 1
ATOM 1771 C CA . VAL B 1 41 ? 10.07 -3.186 -9.453 1 95.06 41 VAL B CA 1
ATOM 1772 C C . VAL B 1 41 ? 10.562 -1.742 -9.414 1 95.06 41 VAL B C 1
ATOM 1774 O O . VAL B 1 41 ? 11.68 -1.476 -8.961 1 95.06 41 VAL B O 1
ATOM 1777 N N . ASN B 1 42 ? 9.75 -0.831 -9.711 1 93.62 42 ASN B N 1
ATOM 1778 C CA . ASN B 1 42 ? 10.188 0.554 -9.859 1 93.62 42 ASN B CA 1
ATOM 1779 C C . ASN B 1 42 ? 10.047 1.327 -8.547 1 93.62 42 ASN B C 1
ATOM 1781 O O . ASN B 1 42 ? 10.703 2.352 -8.352 1 93.62 42 ASN B O 1
ATOM 1785 N N . ASN B 1 43 ? 9.211 0.766 -7.668 1 95.25 43 ASN B N 1
ATOM 1786 C CA . ASN B 1 43 ? 8.875 1.643 -6.551 1 95.25 43 ASN B CA 1
ATOM 1787 C C . ASN B 1 43 ? 9.148 0.974 -5.207 1 95.25 43 ASN B C 1
ATOM 1789 O O . ASN B 1 43 ? 9.273 1.652 -4.188 1 95.25 43 ASN B O 1
ATOM 1793 N N . PHE B 1 44 ? 9.266 -0.346 -5.223 1 96.5 44 PHE B N 1
ATOM 1794 C CA . PHE B 1 44 ? 9.109 -0.908 -3.887 1 96.5 44 PHE B CA 1
ATOM 1795 C C . PHE B 1 44 ? 10.188 -1.955 -3.611 1 96.5 44 PHE B C 1
ATOM 1797 O O . PHE B 1 44 ? 10.828 -1.932 -2.559 1 96.5 44 PHE B O 1
ATOM 1804 N N . ILE B 1 45 ? 10.453 -2.863 -4.535 1 95.38 45 ILE B N 1
ATOM 1805 C CA . ILE B 1 45 ? 11.297 -4.035 -4.312 1 95.38 45 ILE B CA 1
ATOM 1806 C C . ILE B 1 45 ? 12.742 -3.598 -4.117 1 95.38 45 ILE B C 1
ATOM 1808 O O . ILE B 1 45 ? 13.234 -2.721 -4.832 1 95.38 45 ILE B O 1
ATOM 1812 N N . ASN B 1 46 ? 13.367 -4.191 -3.154 1 92.06 46 ASN B N 1
ATOM 1813 C CA . ASN B 1 46 ? 14.805 -4.098 -2.936 1 92.06 46 ASN B CA 1
ATOM 1814 C C . ASN B 1 46 ? 15.5 -5.43 -3.205 1 92.06 46 ASN B C 1
ATOM 1816 O O . ASN B 1 46 ? 15.398 -6.359 -2.402 1 92.06 46 ASN B O 1
ATOM 1820 N N . PRO B 1 47 ? 16.203 -5.547 -4.293 1 88.5 47 PRO B N 1
ATOM 1821 C CA . PRO B 1 47 ? 16.812 -6.828 -4.68 1 88.5 47 PRO B CA 1
ATOM 1822 C C . PRO B 1 47 ? 17.812 -7.344 -3.65 1 88.5 47 PRO B C 1
ATOM 1824 O O . PRO B 1 47 ? 18.047 -8.555 -3.553 1 88.5 47 PRO B O 1
ATOM 1827 N N . ALA B 1 48 ? 18.344 -6.434 -2.893 1 86.25 48 ALA B N 1
ATOM 1828 C CA . ALA B 1 48 ? 19.422 -6.809 -1.979 1 86.25 48 ALA B CA 1
ATOM 1829 C C . ALA B 1 48 ? 18.859 -7.484 -0.727 1 86.25 48 ALA B C 1
ATOM 1831 O O . ALA B 1 48 ? 19.562 -8.258 -0.072 1 86.25 48 ALA B O 1
ATOM 1832 N N . SER B 1 49 ? 17.578 -7.262 -0.462 1 90.94 49 SER B N 1
ATOM 1833 C CA . SER B 1 49 ? 17.156 -7.695 0.867 1 90.94 49 SER B CA 1
ATOM 1834 C C . SER B 1 49 ? 15.797 -8.383 0.822 1 90.94 49 SER B C 1
ATOM 1836 O O . SER B 1 49 ? 15.375 -9.008 1.799 1 90.94 49 SER B O 1
ATOM 1838 N N . ASP B 1 50 ? 15.133 -8.359 -0.316 1 94.31 50 ASP B N 1
ATOM 1839 C CA . ASP B 1 50 ? 13.758 -8.859 -0.353 1 94.31 50 ASP B CA 1
ATOM 1840 C C . ASP B 1 50 ? 13.711 -10.305 -0.839 1 94.31 50 ASP B C 1
ATOM 1842 O O . ASP B 1 50 ? 14.445 -10.68 -1.75 1 94.31 50 ASP B O 1
ATOM 1846 N N . LEU B 1 51 ? 12.914 -11.094 -0.18 1 95.38 51 LEU B N 1
ATOM 1847 C CA . LEU B 1 51 ? 12.352 -12.281 -0.814 1 95.38 51 LEU B CA 1
ATOM 1848 C C . LEU B 1 51 ? 11.016 -11.969 -1.473 1 95.38 51 LEU B C 1
ATOM 1850 O O . LEU B 1 51 ? 10.039 -11.664 -0.786 1 95.38 51 LEU B O 1
ATOM 1854 N N . VAL B 1 52 ? 11.07 -12.086 -2.764 1 96.81 52 VAL B N 1
ATOM 1855 C CA . VAL B 1 52 ? 9.844 -11.797 -3.502 1 96.81 52 VAL B CA 1
ATOM 1856 C C . VAL B 1 52 ? 9.078 -13.086 -3.762 1 96.81 52 VAL B C 1
ATOM 1858 O O . VAL B 1 52 ? 9.617 -14.031 -4.348 1 96.81 52 VAL B O 1
ATOM 1861 N N . VAL B 1 53 ? 7.816 -13.148 -3.301 1 97.31 53 VAL B N 1
ATOM 1862 C CA . VAL B 1 53 ? 6.977 -14.328 -3.49 1 97.31 53 VAL B CA 1
ATOM 1863 C C . VAL B 1 53 ? 5.793 -13.977 -4.391 1 97.31 53 VAL B C 1
ATOM 1865 O O . VAL B 1 53 ? 4.883 -13.258 -3.977 1 97.31 53 VAL B O 1
ATOM 1868 N N . PHE B 1 54 ? 5.801 -14.531 -5.566 1 97.75 54 PHE B N 1
ATOM 1869 C CA . PHE B 1 54 ? 4.664 -14.359 -6.465 1 97.75 54 PHE B CA 1
ATOM 1870 C C . PHE B 1 54 ? 3.566 -15.367 -6.145 1 97.75 54 PHE B C 1
ATOM 1872 O O . PHE B 1 54 ? 3.84 -16.562 -5.98 1 97.75 54 PHE B O 1
ATOM 1879 N N . LEU B 1 55 ? 2.369 -14.859 -6.059 1 97.94 55 LEU B N 1
ATOM 1880 C CA . LEU B 1 55 ? 1.195 -15.695 -5.832 1 97.94 55 LEU B CA 1
ATOM 1881 C C . LEU B 1 55 ? 0.207 -15.562 -6.988 1 97.94 55 LEU B C 1
ATOM 1883 O O . LEU B 1 55 ? -0.032 -14.469 -7.488 1 97.94 55 LEU B O 1
ATOM 1887 N N . ASN B 1 56 ? -0.293 -16.625 -7.434 1 97.12 56 ASN B N 1
ATOM 1888 C CA . ASN B 1 56 ? -1.436 -16.672 -8.344 1 97.12 56 ASN B CA 1
ATOM 1889 C C . ASN B 1 56 ? -2.453 -17.734 -7.906 1 97.12 56 ASN B C 1
ATOM 1891 O O . ASN B 1 56 ? -2.086 -18.859 -7.605 1 97.12 56 ASN B O 1
ATOM 1895 N N . CYS B 1 57 ? -3.707 -17.297 -7.824 1 95.06 57 CYS B N 1
ATOM 1896 C CA . CYS B 1 57 ? -4.75 -18.203 -7.352 1 95.06 57 CYS B CA 1
ATOM 1897 C C . CYS B 1 57 ? -5.695 -18.594 -8.484 1 95.06 57 CYS B C 1
ATOM 1899 O O . CYS B 1 57 ? -6.289 -17.719 -9.125 1 95.06 57 CYS B O 1
ATOM 1901 N N . ARG B 1 58 ? -5.832 -19.828 -8.742 1 89.62 58 ARG B N 1
ATOM 1902 C CA . ARG B 1 58 ? -6.809 -20.328 -9.703 1 89.62 58 ARG B CA 1
ATOM 1903 C C . ARG B 1 58 ? -8.039 -20.875 -8.992 1 89.62 58 ARG B C 1
ATOM 1905 O O . ARG B 1 58 ? -7.926 -21.516 -7.941 1 89.62 58 ARG B O 1
ATOM 1912 N N . GLN B 1 59 ? -9.195 -20.516 -9.555 1 83.81 59 GLN B N 1
ATOM 1913 C CA . GLN B 1 59 ? -10.445 -21.016 -9 1 83.81 59 GLN B CA 1
ATOM 1914 C C . GLN B 1 59 ? -10.898 -22.281 -9.719 1 83.81 59 GLN B C 1
ATOM 1916 O O . GLN B 1 59 ? -10.719 -22.406 -10.938 1 83.81 59 GLN B O 1
ATOM 1921 N N . VAL B 1 60 ? -11.227 -23.328 -8.945 1 71.31 60 VAL B N 1
ATOM 1922 C CA . VAL B 1 60 ? -11.758 -24.531 -9.578 1 71.31 60 VAL B CA 1
ATOM 1923 C C . VAL B 1 60 ? -13.273 -24.406 -9.727 1 71.31 60 VAL B C 1
ATOM 1925 O O . VAL B 1 60 ? -13.961 -23.984 -8.797 1 71.31 60 VAL B O 1
ATOM 1928 N N . ASP B 1 61 ? -13.758 -24.125 -11.016 1 61.03 61 ASP B N 1
ATOM 1929 C CA . ASP B 1 61 ? -15.195 -24.156 -11.281 1 61.03 61 ASP B CA 1
ATOM 1930 C C . ASP B 1 61 ? -15.844 -25.406 -10.703 1 61.03 61 ASP B C 1
ATOM 1932 O O . ASP B 1 61 ? -15.266 -26.5 -10.773 1 61.03 61 ASP B O 1
ATOM 1936 N N . ALA B 1 62 ? -16.625 -25.234 -9.648 1 55.09 62 ALA B N 1
ATOM 1937 C CA . ALA B 1 62 ? -17.422 -26.375 -9.242 1 55.09 62 ALA B CA 1
ATOM 1938 C C . ALA B 1 62 ? -17.953 -27.141 -10.461 1 55.09 62 ALA B C 1
ATOM 1940 O O . ALA B 1 62 ? -18.312 -26.531 -11.469 1 55.09 62 ALA B O 1
ATOM 1941 N N . PRO B 1 63 ? -17.656 -28.438 -10.594 1 51.03 63 PRO B N 1
ATOM 1942 C CA . PRO B 1 63 ? -18.281 -29.188 -11.68 1 51.03 63 PRO B CA 1
ATOM 1943 C C . PRO B 1 63 ? -19.734 -28.766 -11.914 1 51.03 63 PRO B C 1
ATOM 1945 O O . PRO B 1 63 ? -20.5 -28.625 -10.961 1 51.03 63 PRO B O 1
ATOM 1948 N N . ILE B 1 64 ? -19.969 -27.969 -12.906 1 47.38 64 ILE B N 1
ATOM 1949 C CA . ILE B 1 64 ? -21.359 -27.656 -13.188 1 47.38 64 ILE B CA 1
ATOM 1950 C C . ILE B 1 64 ? -22.219 -28.906 -12.93 1 47.38 64 ILE B C 1
ATOM 1952 O O . ILE B 1 64 ? -23.188 -28.844 -12.172 1 47.38 64 ILE B O 1
ATOM 1956 N N . ALA B 1 65 ? -23.094 -29.328 -14.203 1 48.12 65 ALA B N 1
ATOM 1957 C CA . ALA B 1 65 ? -24.328 -30.109 -14.305 1 48.12 65 ALA B CA 1
ATOM 1958 C C . ALA B 1 65 ? -24.047 -31.594 -14.094 1 48.12 65 ALA B C 1
ATOM 1960 O O . ALA B 1 65 ? -23.031 -32.125 -14.539 1 48.12 65 ALA B O 1
ATOM 1961 N N . PRO B 1 66 ? -24.953 -32.375 -13.359 1 48.12 66 PRO B N 1
ATOM 1962 C CA . PRO B 1 66 ? -24.969 -33.812 -13.133 1 48.12 66 PRO B CA 1
ATOM 1963 C C . PRO B 1 66 ? -24.672 -34.625 -14.398 1 48.12 66 PRO B C 1
ATOM 1965 O O . PRO B 1 66 ? -24.359 -35.812 -14.32 1 48.12 66 PRO B O 1
ATOM 1968 N N . TYR B 1 67 ? -25.359 -34.25 -15.562 1 48.22 67 TYR B N 1
ATOM 1969 C CA . TYR B 1 67 ? -25.578 -35.25 -16.609 1 48.22 67 TYR B CA 1
ATOM 1970 C C . TYR B 1 67 ? -24.328 -35.438 -17.453 1 48.22 67 TYR B C 1
ATOM 1972 O O . TYR B 1 67 ? -24.312 -36.219 -18.391 1 48.22 67 TYR B O 1
ATOM 1980 N N . ILE B 1 68 ? -23.516 -34.469 -17.703 1 47.75 68 ILE B N 1
ATOM 1981 C CA . ILE B 1 68 ? -22.453 -34.812 -18.641 1 47.75 68 ILE B CA 1
ATOM 1982 C C . ILE B 1 68 ? -21.297 -35.469 -17.891 1 47.75 68 ILE B C 1
ATOM 1984 O O . ILE B 1 68 ? -20.938 -35.031 -16.797 1 47.75 68 ILE B O 1
ATOM 1988 N N . ASN B 1 69 ? -20.875 -36.625 -18.281 1 47.78 69 ASN B N 1
ATOM 1989 C CA . ASN B 1 69 ? -19.719 -37.312 -17.719 1 47.78 69 ASN B CA 1
ATOM 1990 C C . ASN B 1 69 ? -18.594 -36.344 -17.391 1 47.78 69 ASN B C 1
ATOM 1992 O O . ASN B 1 69 ? -17.844 -35.938 -18.281 1 47.78 69 ASN B O 1
ATOM 1996 N N . PRO B 1 70 ? -18.734 -35.406 -16.391 1 50.69 70 PRO B N 1
ATOM 1997 C CA . PRO B 1 70 ? -18.094 -34.188 -15.914 1 50.69 70 PRO B CA 1
ATOM 1998 C C . PRO B 1 70 ? -16.609 -34.375 -15.602 1 50.69 70 PRO B C 1
ATOM 2000 O O . PRO B 1 70 ? -15.883 -33.375 -15.43 1 50.69 70 PRO B O 1
ATOM 2003 N N . THR B 1 71 ? -16.219 -35.594 -15.562 1 52.47 71 THR B N 1
ATOM 2004 C CA . THR B 1 71 ? -14.906 -35.812 -14.977 1 52.47 71 THR B CA 1
ATOM 2005 C C . THR B 1 71 ? -13.805 -35.312 -15.898 1 52.47 71 THR B C 1
ATOM 2007 O O . THR B 1 71 ? -12.891 -34.625 -15.461 1 52.47 71 THR B O 1
ATOM 2010 N N . ASN B 1 72 ? -13.93 -35.75 -17.234 1 53.78 72 ASN B N 1
ATOM 2011 C CA . ASN B 1 72 ? -12.797 -35.469 -18.109 1 53.78 72 ASN B CA 1
ATOM 2012 C C . ASN B 1 72 ? -12.703 -33.969 -18.422 1 53.78 72 ASN B C 1
ATOM 2014 O O . ASN B 1 72 ? -11.602 -33.406 -18.5 1 53.78 72 ASN B O 1
ATOM 2018 N N . PHE B 1 73 ? -13.883 -33.344 -18.703 1 51.25 73 PHE B N 1
ATOM 2019 C CA . PHE B 1 73 ? -13.891 -31.922 -19.094 1 51.25 73 PHE B CA 1
ATOM 2020 C C . PHE B 1 73 ? -13.422 -31.047 -17.938 1 51.25 73 PHE B C 1
ATOM 2022 O O . PHE B 1 73 ? -12.656 -30.109 -18.141 1 51.25 73 PHE B O 1
ATOM 2029 N N . ILE B 1 74 ? -13.836 -31.438 -16.812 1 55.53 74 ILE B N 1
ATOM 2030 C CA . ILE B 1 74 ? -13.43 -30.688 -15.625 1 55.53 74 ILE B CA 1
ATOM 2031 C C . ILE B 1 74 ? -11.922 -30.828 -15.414 1 55.53 74 ILE B C 1
ATOM 2033 O O . ILE B 1 74 ? -11.242 -29.844 -15.109 1 55.53 74 ILE B O 1
ATOM 2037 N N . GLU B 1 75 ? -11.492 -32 -15.773 1 59.47 75 GLU B N 1
ATOM 2038 C CA . GLU B 1 75 ? -10.062 -32.25 -15.602 1 59.47 75 GLU B CA 1
ATOM 2039 C C . GLU B 1 75 ? -9.242 -31.453 -16.625 1 59.47 75 GLU B C 1
ATOM 2041 O O . GLU B 1 75 ? -8.188 -30.906 -16.281 1 59.47 75 GLU B O 1
ATOM 2046 N N . GLU B 1 76 ? -9.844 -31.344 -17.859 1 62.59 76 GLU B N 1
ATOM 2047 C CA . GLU B 1 76 ? -9.109 -30.641 -18.906 1 62.59 76 GLU B CA 1
ATOM 2048 C C . GLU B 1 76 ? -9.078 -29.141 -18.641 1 62.59 76 GLU B C 1
ATOM 2050 O O . GLU B 1 76 ? -8.055 -28.484 -18.844 1 62.59 76 GLU B O 1
ATOM 2055 N N . PHE B 1 77 ? -10.211 -28.641 -18.188 1 65.81 77 PHE B N 1
ATOM 2056 C CA . PHE B 1 77 ? -10.281 -27.219 -17.891 1 65.81 77 PHE B CA 1
ATOM 2057 C C . PHE B 1 77 ? -9.383 -26.859 -16.719 1 65.81 77 PHE B C 1
ATOM 2059 O O . PHE B 1 77 ? -8.719 -25.828 -16.734 1 65.81 77 PHE B O 1
ATOM 2066 N N . ASP B 1 78 ? -9.336 -27.75 -15.867 1 71.06 78 ASP B N 1
ATOM 2067 C CA . ASP B 1 78 ? -8.484 -27.531 -14.703 1 71.06 78 ASP B CA 1
ATOM 2068 C C . ASP B 1 78 ? -7.004 -27.562 -15.086 1 71.06 78 ASP B C 1
ATOM 2070 O O . ASP B 1 78 ? -6.207 -26.781 -14.578 1 71.06 78 ASP B O 1
ATOM 2074 N N . ASP B 1 79 ? -6.77 -28.359 -16.094 1 78 79 ASP B N 1
ATOM 2075 C CA . ASP B 1 79 ? -5.387 -28.453 -16.547 1 78 79 ASP B CA 1
ATOM 2076 C C . ASP B 1 79 ? -4.957 -27.188 -17.281 1 78 79 ASP B C 1
ATOM 2078 O O . ASP B 1 79 ? -3.828 -26.719 -17.125 1 78 79 ASP B O 1
ATOM 2082 N N . LYS B 1 80 ? -5.895 -26.641 -18.031 1 81.88 80 LYS B N 1
ATOM 2083 C CA . LYS B 1 80 ? -5.59 -25.406 -18.75 1 81.88 80 LYS B CA 1
ATOM 2084 C C . LYS B 1 80 ? -5.363 -24.25 -17.781 1 81.88 80 LYS B C 1
ATOM 2086 O O . LYS B 1 80 ? -4.434 -23.453 -17.969 1 81.88 80 LYS B O 1
ATOM 2091 N N . LYS B 1 81 ? -6.172 -24.188 -16.797 1 84.25 81 LYS B N 1
ATOM 2092 C CA . LYS B 1 81 ? -6.023 -23.141 -15.797 1 84.25 81 LYS B CA 1
ATOM 2093 C C . LYS B 1 81 ? -4.719 -23.297 -15.023 1 84.25 81 LYS B C 1
ATOM 2095 O O . LYS B 1 81 ? -4.074 -22.297 -14.68 1 84.25 81 LYS B O 1
ATOM 2100 N N . LYS B 1 82 ? -4.434 -24.484 -14.758 1 86.88 82 LYS B N 1
ATOM 2101 C CA . LYS B 1 82 ? -3.182 -24.781 -14.07 1 86.88 82 LYS B CA 1
ATOM 2102 C C . LYS B 1 82 ? -1.98 -24.328 -14.898 1 86.88 82 LYS B C 1
ATOM 2104 O O . LYS B 1 82 ? -1.072 -23.672 -14.383 1 86.88 82 LYS B O 1
ATOM 2109 N N . ILE B 1 83 ? -2.008 -24.641 -16.156 1 89.19 83 ILE B N 1
ATOM 2110 C CA . ILE B 1 83 ? -0.916 -24.297 -17.047 1 89.19 83 ILE B CA 1
ATOM 2111 C C . ILE B 1 83 ? -0.81 -22.766 -17.172 1 89.19 83 ILE B C 1
ATOM 2113 O O . ILE B 1 83 ? 0.289 -22.219 -17.109 1 89.19 83 ILE B O 1
ATOM 2117 N N . LYS B 1 84 ? -1.909 -22.109 -17.281 1 91.5 84 LYS B N 1
ATOM 2118 C CA . LYS B 1 84 ? -1.925 -20.656 -17.391 1 91.5 84 LYS B CA 1
ATOM 2119 C C . LYS B 1 84 ? -1.343 -20.016 -16.125 1 91.5 84 LYS B C 1
ATOM 2121 O O . LYS B 1 84 ? -0.559 -19.062 -16.219 1 91.5 84 LYS B O 1
ATOM 2126 N N . SER B 1 85 ? -1.734 -20.562 -15.016 1 91.94 85 SER B N 1
ATOM 2127 C CA . SER B 1 85 ? -1.221 -20.062 -13.742 1 91.94 85 SER B CA 1
ATOM 2128 C C . SER B 1 85 ? 0.291 -20.25 -13.648 1 91.94 85 SER B C 1
ATOM 2130 O O . SER B 1 85 ? 1.011 -19.312 -13.281 1 91.94 85 SER B O 1
ATOM 2132 N N . HIS B 1 86 ? 0.745 -21.391 -14.016 1 92.31 86 HIS B N 1
ATOM 2133 C CA . HIS B 1 86 ? 2.172 -21.688 -13.977 1 92.31 86 HIS B CA 1
ATOM 2134 C C . HIS B 1 86 ? 2.951 -20.766 -14.922 1 92.31 86 HIS B C 1
ATOM 2136 O O . HIS B 1 86 ? 4.004 -20.25 -14.547 1 92.31 86 HIS B O 1
ATOM 2142 N N . LEU B 1 87 ? 2.412 -20.594 -16.109 1 93.88 87 LEU B N 1
ATOM 2143 C CA . LEU B 1 87 ? 3.078 -19.766 -17.094 1 93.88 87 LEU B CA 1
ATOM 2144 C C . LEU B 1 87 ? 3.152 -18.312 -16.625 1 93.88 87 LEU B C 1
ATOM 2146 O O . LEU B 1 87 ? 4.184 -17.656 -16.781 1 93.88 87 LEU B O 1
ATOM 2150 N N . LEU B 1 88 ? 2.104 -17.828 -16.078 1 95.31 88 LEU B N 1
ATOM 2151 C CA . LEU B 1 88 ? 2.07 -16.469 -15.547 1 95.31 88 LEU B CA 1
ATOM 2152 C C . LEU B 1 88 ? 3.145 -16.281 -14.484 1 95.31 88 LEU B C 1
ATOM 2154 O O . LEU B 1 88 ? 3.936 -15.336 -14.562 1 95.31 88 LEU B O 1
ATOM 2158 N N . LEU B 1 89 ? 3.164 -17.203 -13.523 1 95.5 89 LEU B N 1
ATOM 2159 C CA . LEU B 1 89 ? 4.117 -17.125 -12.422 1 95.5 89 LEU B CA 1
ATOM 2160 C C . LEU B 1 89 ? 5.551 -17.219 -12.938 1 95.5 89 LEU B C 1
ATOM 2162 O O . LEU B 1 89 ? 6.414 -16.453 -12.523 1 95.5 89 LEU B O 1
ATOM 2166 N N . LYS B 1 90 ? 5.812 -18.078 -13.844 1 93.62 90 LYS B N 1
ATOM 2167 C CA . LYS B 1 90 ? 7.145 -18.25 -14.414 1 93.62 90 LYS B CA 1
ATOM 2168 C C . LYS B 1 90 ? 7.586 -17.016 -15.172 1 93.62 90 LYS B C 1
ATOM 2170 O O . LYS B 1 90 ? 8.742 -16.578 -15.062 1 93.62 90 LYS B O 1
ATOM 2175 N N . THR B 1 91 ? 6.699 -16.453 -15.961 1 95.75 91 THR B N 1
ATOM 2176 C CA . THR B 1 91 ? 6.992 -15.266 -16.75 1 95.75 91 THR B CA 1
ATOM 2177 C C . THR B 1 91 ? 7.523 -14.141 -15.875 1 95.75 91 THR B C 1
ATOM 2179 O O . THR B 1 91 ? 8.578 -13.57 -16.156 1 95.75 91 THR B O 1
ATOM 2182 N N . TYR B 1 92 ? 6.91 -13.875 -14.82 1 95.19 92 TYR B N 1
ATOM 2183 C CA 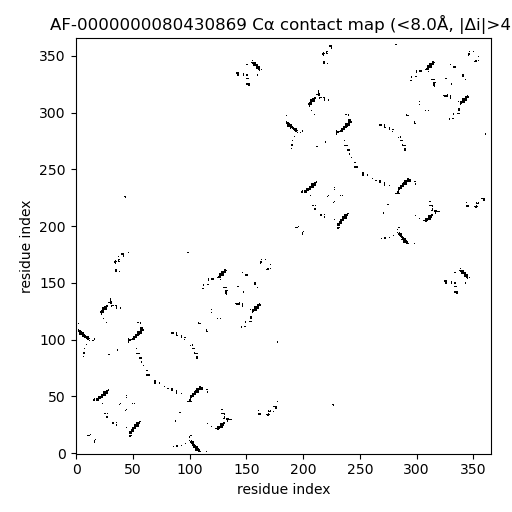. TYR B 1 92 ? 7.277 -12.727 -14.008 1 95.19 92 TYR B CA 1
ATOM 2184 C C . TYR B 1 92 ? 8.422 -13.07 -13.062 1 95.19 92 TYR B C 1
ATOM 2186 O O . TYR B 1 92 ? 9.258 -12.219 -12.742 1 95.19 92 TYR B O 1
ATOM 2194 N N . ALA B 1 93 ? 8.484 -14.344 -12.625 1 93.19 93 ALA B N 1
ATOM 2195 C CA . ALA B 1 93 ? 9.664 -14.773 -11.875 1 93.19 93 ALA B CA 1
ATOM 2196 C C . ALA B 1 93 ? 10.93 -14.633 -12.727 1 93.19 93 ALA B C 1
ATOM 2198 O O . ALA B 1 93 ? 11.945 -14.133 -12.25 1 93.19 93 ALA B O 1
ATOM 2199 N N . ASP B 1 94 ? 10.867 -14.992 -13.93 1 92.81 94 ASP B N 1
ATOM 2200 C CA . ASP B 1 94 ? 12.008 -14.977 -14.844 1 92.81 94 ASP B CA 1
ATOM 2201 C C . ASP B 1 94 ? 12.492 -13.547 -15.086 1 92.81 94 ASP B C 1
ATOM 2203 O O . ASP B 1 94 ? 13.688 -13.312 -15.273 1 92.81 94 ASP B O 1
ATOM 2207 N N . LYS B 1 95 ? 11.586 -12.594 -15.07 1 93.5 95 LYS B N 1
ATOM 2208 C CA . LYS B 1 95 ? 11.938 -11.188 -15.281 1 93.5 95 LYS B CA 1
ATOM 2209 C C . LYS B 1 95 ? 12.828 -10.672 -14.164 1 93.5 95 LYS B C 1
ATOM 2211 O O . LYS B 1 95 ? 13.57 -9.703 -14.352 1 93.5 95 LYS B O 1
ATOM 2216 N N . LEU B 1 96 ? 12.789 -11.344 -12.977 1 92 96 LEU B N 1
ATOM 2217 C CA . LEU B 1 96 ? 13.539 -10.844 -11.828 1 92 96 LEU B CA 1
ATOM 2218 C C . LEU B 1 96 ? 14.859 -11.586 -11.664 1 92 96 LEU B C 1
ATOM 2220 O O . LEU B 1 96 ? 15.75 -11.125 -10.953 1 92 96 LEU B O 1
ATOM 2224 N N . LYS B 1 97 ? 15.039 -12.711 -12.32 1 86 97 LYS B N 1
ATOM 2225 C CA . LYS B 1 97 ? 16.188 -13.586 -12.141 1 86 97 LYS B CA 1
ATOM 2226 C C . LYS B 1 97 ? 17.484 -12.859 -12.453 1 86 97 LYS B C 1
ATOM 2228 O O . LYS B 1 97 ? 18.484 -13.008 -11.734 1 86 97 LYS B O 1
ATOM 2233 N N . PRO B 1 98 ? 17.5 -11.953 -13.414 1 86.19 98 PRO B N 1
ATOM 2234 C CA . PRO B 1 98 ? 18.766 -11.281 -13.758 1 86.19 98 PRO B CA 1
ATOM 2235 C C . PRO B 1 98 ? 19.234 -10.328 -12.664 1 86.19 98 PRO B C 1
ATOM 2237 O O . PRO B 1 98 ? 20.406 -9.906 -12.664 1 86.19 98 PRO B O 1
ATOM 2240 N N . PHE B 1 99 ? 18.453 -10.039 -11.75 1 85.69 99 PHE B N 1
ATOM 2241 C CA . PHE B 1 99 ? 18.781 -9.023 -10.75 1 85.69 99 PHE B CA 1
ATOM 2242 C C . PHE B 1 99 ? 19.234 -9.68 -9.453 1 85.69 99 PHE B C 1
ATOM 2244 O O . PHE B 1 99 ? 19.391 -9 -8.43 1 85.69 99 PHE B O 1
ATOM 2251 N N . ASN B 1 100 ? 19.391 -11 -9.406 1 83.75 100 ASN B N 1
ATOM 2252 C CA . ASN B 1 100 ? 19.859 -11.75 -8.242 1 83.75 100 ASN B CA 1
ATOM 2253 C C . ASN B 1 100 ? 18.969 -11.523 -7.031 1 83.75 100 ASN B C 1
ATOM 2255 O O . ASN B 1 100 ? 19.453 -11.281 -5.93 1 83.75 100 ASN B O 1
ATOM 2259 N N . ILE B 1 101 ? 17.734 -11.414 -7.215 1 88.88 101 ILE B N 1
ATOM 2260 C CA . ILE B 1 101 ? 16.719 -11.289 -6.172 1 88.88 101 ILE B CA 1
ATOM 2261 C C . ILE B 1 101 ? 16.203 -12.672 -5.789 1 88.88 101 ILE B C 1
ATOM 2263 O O . ILE B 1 101 ? 16.016 -13.531 -6.652 1 88.88 101 ILE B O 1
ATOM 2267 N N . ALA B 1 102 ? 16.094 -12.891 -4.516 1 92 102 ALA B N 1
ATOM 2268 C CA . ALA B 1 102 ? 15.438 -14.117 -4.062 1 92 102 ALA B CA 1
ATOM 2269 C C . ALA B 1 102 ? 13.969 -14.141 -4.461 1 92 102 ALA B C 1
ATOM 2271 O O . ALA B 1 102 ? 13.234 -13.18 -4.215 1 92 102 ALA B O 1
ATOM 2272 N N . ILE B 1 103 ? 13.609 -15.297 -5.113 1 93.69 103 ILE B N 1
ATOM 2273 C CA . ILE B 1 103 ? 12.258 -15.344 -5.66 1 93.69 103 ILE B CA 1
ATOM 2274 C C . ILE B 1 103 ? 11.609 -16.688 -5.336 1 93.69 103 ILE B C 1
ATOM 2276 O O . ILE B 1 103 ? 12.281 -17.719 -5.359 1 93.69 103 ILE B O 1
ATOM 2280 N N . ARG B 1 104 ? 10.297 -16.641 -5.043 1 94.5 104 ARG B N 1
ATOM 2281 C CA . ARG B 1 104 ? 9.414 -17.797 -5 1 94.5 104 ARG B CA 1
ATOM 2282 C C . ARG B 1 104 ? 8.125 -17.531 -5.777 1 94.5 104 ARG B C 1
ATOM 2284 O O . ARG B 1 104 ? 7.598 -16.422 -5.754 1 94.5 104 ARG B O 1
ATOM 2291 N N . ALA B 1 105 ? 7.754 -18.578 -6.492 1 95.69 105 ALA B N 1
ATOM 2292 C CA . ALA B 1 105 ? 6.465 -18.5 -7.18 1 95.69 105 ALA B CA 1
ATOM 2293 C C . ALA B 1 105 ? 5.543 -19.625 -6.727 1 95.69 105 ALA B C 1
ATOM 2295 O O . ALA B 1 105 ? 5.902 -20.812 -6.797 1 95.69 105 ALA B O 1
ATOM 2296 N N . ILE B 1 106 ? 4.363 -19.25 -6.285 1 95.5 106 ILE B N 1
ATOM 2297 C CA . ILE B 1 106 ? 3.453 -20.219 -5.691 1 95.5 106 ILE B CA 1
ATOM 2298 C C . ILE B 1 106 ? 2.088 -20.141 -6.367 1 95.5 106 ILE B C 1
ATOM 2300 O O . ILE B 1 106 ? 1.463 -19.078 -6.383 1 95.5 106 ILE B O 1
ATOM 2304 N N . ALA B 1 107 ? 1.661 -21.219 -6.914 1 94.75 107 ALA B N 1
ATOM 2305 C CA . ALA B 1 107 ? 0.307 -21.344 -7.449 1 94.75 107 ALA B CA 1
ATOM 2306 C C . ALA B 1 107 ? -0.668 -21.812 -6.375 1 94.75 107 ALA B C 1
ATOM 2308 O O . ALA B 1 107 ? -0.427 -22.828 -5.719 1 94.75 107 ALA B O 1
ATOM 2309 N N . LEU B 1 108 ? -1.698 -21.031 -6.215 1 93.5 108 LEU B N 1
ATOM 2310 C CA . LEU B 1 108 ? -2.723 -21.359 -5.23 1 93.5 108 LEU B CA 1
ATOM 2311 C C . LEU B 1 108 ? -3.982 -21.891 -5.906 1 93.5 108 LEU B C 1
ATOM 2313 O O . LEU B 1 108 ? -4.211 -21.625 -7.09 1 93.5 108 LEU B O 1
ATOM 2317 N N . LEU B 1 109 ? -4.742 -22.672 -5.172 1 91.38 109 LEU B N 1
ATOM 2318 C CA . LEU B 1 109 ? -6.008 -23.219 -5.641 1 91.38 109 LEU B CA 1
ATOM 2319 C C . LEU B 1 109 ? -7.137 -22.906 -4.664 1 91.38 109 LEU B C 1
ATOM 2321 O O . LEU B 1 109 ? -7.035 -23.203 -3.475 1 91.38 109 LEU B O 1
ATOM 2325 N N . GLY B 1 110 ? -8.172 -22.234 -5.18 1 91.81 110 GLY B N 1
ATOM 2326 C CA . GLY B 1 110 ? -9.312 -21.891 -4.344 1 91.81 110 GLY B CA 1
ATOM 2327 C C . GLY B 1 110 ? -9.797 -20.469 -4.543 1 91.81 110 GLY B C 1
ATOM 2328 O O . GLY B 1 110 ? -9.641 -19.906 -5.625 1 91.81 110 GLY B O 1
ATOM 2329 N N . ASP B 1 111 ? -10.57 -19.969 -3.584 1 93.44 111 ASP B N 1
ATOM 2330 C CA . ASP B 1 111 ? -11.031 -18.578 -3.613 1 93.44 111 ASP B CA 1
ATOM 2331 C C . ASP B 1 111 ? -9.883 -17.609 -3.34 1 93.44 111 ASP B C 1
ATOM 2333 O O . ASP B 1 111 ? -9.219 -17.719 -2.307 1 93.44 111 ASP B O 1
ATOM 2337 N N . PRO B 1 112 ? -9.594 -16.766 -4.223 1 95.88 112 PRO B N 1
ATOM 2338 C CA . PRO B 1 112 ? -8.445 -15.867 -4.078 1 95.88 112 PRO B CA 1
ATOM 2339 C C . PRO B 1 112 ? -8.469 -15.094 -2.76 1 95.88 112 PRO B C 1
ATOM 2341 O O . PRO B 1 112 ? -7.422 -14.914 -2.129 1 95.88 112 PRO B O 1
ATOM 2344 N N . LYS B 1 113 ? -9.625 -14.656 -2.338 1 96.88 113 LYS B N 1
ATOM 2345 C CA . LYS B 1 113 ? -9.734 -13.898 -1.093 1 96.88 113 LYS B CA 1
ATOM 2346 C C . LYS B 1 113 ? -9.18 -14.695 0.083 1 96.88 113 LYS B C 1
ATOM 2348 O O . LYS B 1 113 ? -8.32 -14.203 0.821 1 96.88 113 LYS B O 1
ATOM 2353 N N . VAL B 1 114 ? -9.531 -15.906 0.154 1 95.88 114 VAL B N 1
ATOM 2354 C CA . VAL B 1 114 ? -9.195 -16.766 1.281 1 95.88 114 VAL B CA 1
ATOM 2355 C C . VAL B 1 114 ? -7.754 -17.25 1.14 1 95.88 114 VAL B C 1
ATOM 2357 O O . VAL B 1 114 ? -6.969 -17.188 2.088 1 95.88 114 VAL B O 1
ATOM 2360 N N . GLU B 1 115 ? -7.402 -17.672 -0.019 1 96.5 115 GLU B N 1
ATOM 2361 C CA . GLU B 1 115 ? -6.121 -18.344 -0.233 1 96.5 115 GLU B CA 1
ATOM 2362 C C . GLU B 1 115 ? -4.961 -17.359 -0.135 1 96.5 115 GLU B C 1
ATOM 2364 O O . GLU B 1 115 ? -3.883 -17.703 0.353 1 96.5 115 GLU B O 1
ATOM 2369 N N . ILE B 1 116 ? -5.156 -16.125 -0.612 1 97.88 116 ILE B N 1
ATOM 2370 C CA . ILE B 1 116 ? -4.098 -15.117 -0.534 1 97.88 116 ILE B CA 1
ATOM 2371 C C . ILE B 1 116 ? -3.812 -14.781 0.928 1 97.88 116 ILE B C 1
ATOM 2373 O O . ILE B 1 116 ? -2.654 -14.773 1.354 1 97.88 116 ILE B O 1
ATOM 2377 N N . ILE B 1 117 ? -4.848 -14.578 1.699 1 98.06 117 ILE B N 1
ATOM 2378 C CA . ILE B 1 117 ? -4.68 -14.242 3.107 1 98.06 117 ILE B CA 1
ATOM 2379 C C . ILE B 1 117 ? -4.035 -15.414 3.846 1 98.06 117 ILE B C 1
ATOM 2381 O O . ILE B 1 117 ? -3.113 -15.227 4.641 1 98.06 117 ILE B O 1
ATOM 2385 N N . ARG B 1 118 ? -4.555 -16.609 3.564 1 97.06 118 ARG B N 1
ATOM 2386 C CA . ARG B 1 118 ? -3.982 -17.797 4.191 1 97.06 118 ARG B CA 1
ATOM 2387 C C . ARG B 1 118 ? -2.488 -17.891 3.9 1 97.06 118 ARG B C 1
ATOM 2389 O O . ARG B 1 118 ? -1.689 -18.125 4.809 1 97.06 118 ARG B O 1
ATOM 2396 N N . LYS B 1 119 ? -2.092 -17.672 2.662 1 97.12 119 LYS B N 1
ATOM 2397 C CA . LYS B 1 119 ? -0.703 -17.875 2.262 1 97.12 119 LYS B CA 1
ATOM 2398 C C . LYS B 1 119 ? 0.201 -16.797 2.828 1 97.12 119 LYS B C 1
ATOM 2400 O O . LYS B 1 119 ? 1.309 -17.078 3.289 1 97.12 119 LYS B O 1
ATOM 2405 N N . VAL B 1 120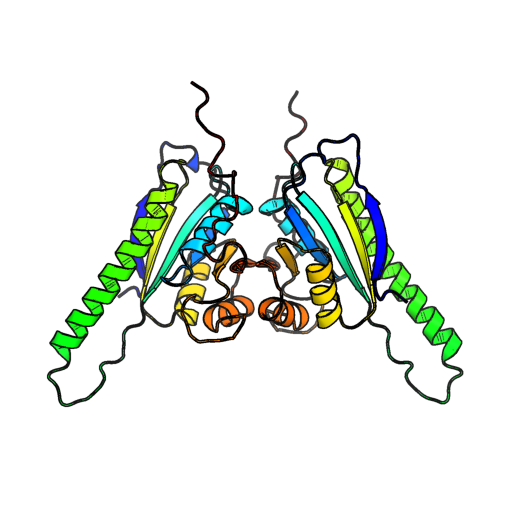 ? -0.292 -15.555 2.781 1 97.44 120 VAL B N 1
ATOM 2406 C CA . VAL B 1 120 ? 0.526 -14.469 3.32 1 97.44 120 VAL B CA 1
ATOM 2407 C C . VAL B 1 120 ? 0.707 -14.664 4.824 1 97.44 120 VAL B C 1
ATOM 2409 O O . VAL B 1 120 ? 1.758 -14.328 5.375 1 97.44 120 VAL B O 1
ATOM 2412 N N . THR B 1 121 ? -0.264 -15.219 5.488 1 96.81 121 THR B N 1
ATOM 2413 C CA . THR B 1 121 ? -0.166 -15.523 6.91 1 96.81 121 THR B CA 1
ATOM 2414 C C . THR B 1 121 ? 0.855 -16.625 7.16 1 96.81 121 THR B C 1
ATOM 2416 O O . THR B 1 121 ? 1.729 -16.484 8.016 1 96.81 121 THR B O 1
ATOM 2419 N N . GLU B 1 122 ? 0.719 -17.641 6.371 1 96.19 122 GLU B N 1
ATOM 2420 C CA . GLU B 1 122 ? 1.625 -18.766 6.488 1 96.19 122 GLU B CA 1
ATOM 2421 C C . GLU B 1 122 ? 3.072 -18.359 6.25 1 96.19 122 GLU B C 1
ATOM 2423 O O . GLU B 1 122 ? 3.979 -18.812 6.953 1 96.19 122 GLU B O 1
ATOM 2428 N N . LEU B 1 123 ? 3.271 -17.469 5.277 1 95.5 123 LEU B N 1
ATOM 2429 C CA . LEU B 1 123 ? 4.602 -17.016 4.883 1 95.5 123 LEU B CA 1
ATOM 2430 C C . LEU B 1 123 ? 5.152 -16 5.883 1 95.5 123 LEU B C 1
ATOM 2432 O O . LEU B 1 123 ? 6.344 -15.688 5.855 1 95.5 123 LEU B O 1
ATOM 2436 N N . LYS B 1 124 ? 4.23 -15.539 6.754 1 96.31 124 LYS B N 1
ATOM 2437 C CA . LYS B 1 124 ? 4.582 -14.391 7.586 1 96.31 124 LYS B CA 1
ATOM 2438 C C . LYS B 1 124 ? 5.125 -13.25 6.734 1 96.31 124 LYS B C 1
ATOM 2440 O O . LYS B 1 124 ? 6.176 -12.68 7.043 1 96.31 124 LYS B O 1
ATOM 2445 N N . ALA B 1 125 ? 4.402 -12.961 5.648 1 97.19 125 ALA B N 1
ATOM 2446 C CA . ALA B 1 125 ? 4.801 -11.891 4.738 1 97.19 125 ALA B CA 1
ATOM 2447 C C . ALA B 1 125 ? 4.809 -10.539 5.449 1 97.19 125 ALA B C 1
ATOM 2449 O O . ALA B 1 125 ? 3.963 -10.273 6.309 1 97.19 125 ALA B O 1
ATOM 2450 N N . ASP B 1 126 ? 5.797 -9.695 5.051 1 97.06 126 ASP B N 1
ATOM 2451 C CA . ASP B 1 126 ? 5.859 -8.344 5.602 1 97.06 126 ASP B CA 1
ATOM 2452 C C . ASP B 1 126 ? 4.93 -7.402 4.84 1 97.06 126 ASP B C 1
ATOM 2454 O O . ASP B 1 126 ? 4.41 -6.441 5.41 1 97.06 126 ASP B O 1
ATOM 2458 N N . VAL B 1 127 ? 4.789 -7.727 3.602 1 98.25 127 VAL B N 1
ATOM 2459 C CA . VAL B 1 127 ? 3.979 -6.863 2.75 1 98.25 127 VAL B CA 1
ATOM 2460 C C . VAL B 1 127 ? 3.266 -7.703 1.691 1 98.25 127 VAL B C 1
ATOM 2462 O O . VAL B 1 127 ? 3.838 -8.656 1.155 1 98.25 127 VAL B O 1
ATOM 2465 N N . LEU B 1 128 ? 2.043 -7.348 1.405 1 98.75 128 LEU B N 1
ATOM 2466 C CA . LEU B 1 128 ? 1.269 -7.898 0.299 1 98.75 128 LEU B CA 1
ATOM 2467 C C . LEU B 1 128 ? 0.977 -6.828 -0.749 1 98.75 128 LEU B C 1
ATOM 2469 O O . LEU B 1 128 ? 0.389 -5.793 -0.436 1 98.75 128 LEU B O 1
ATOM 2473 N N . LEU B 1 129 ? 1.422 -7.074 -1.965 1 98.88 129 LEU B N 1
ATOM 2474 C CA . LEU B 1 129 ? 1.094 -6.23 -3.109 1 98.88 129 LEU B CA 1
ATOM 2475 C C . LEU B 1 129 ? 0.047 -6.898 -3.994 1 98.88 129 LEU B C 1
ATOM 2477 O O . LEU B 1 129 ? 0.14 -8.094 -4.277 1 98.88 129 LEU B O 1
ATOM 2481 N N . LEU B 1 130 ? -0.914 -6.164 -4.418 1 98.31 130 LEU B N 1
ATOM 2482 C CA . LEU B 1 130 ? -1.863 -6.625 -5.426 1 98.31 130 LEU B CA 1
ATOM 2483 C C . LEU B 1 130 ? -2.441 -5.449 -6.203 1 98.31 130 LEU B C 1
ATOM 2485 O O . LEU B 1 130 ? -2.316 -4.297 -5.781 1 98.31 130 LEU B O 1
ATOM 2489 N N . GLY B 1 131 ? -2.986 -5.711 -7.32 1 97.62 131 GLY B N 1
ATOM 2490 C CA . GLY B 1 131 ? -3.609 -4.672 -8.125 1 97.62 131 GLY B CA 1
ATOM 2491 C C . GLY B 1 131 ? -4.957 -4.227 -7.586 1 97.62 131 GLY B C 1
ATOM 2492 O O . GLY B 1 131 ? -5.648 -4.996 -6.922 1 97.62 131 GLY B O 1
ATOM 2493 N N . SER B 1 132 ? -5.309 -3.068 -7.914 1 96.19 132 SER B N 1
ATOM 2494 C CA . SER B 1 132 ? -6.605 -2.553 -7.496 1 96.19 132 SER B CA 1
ATOM 2495 C C . SER B 1 132 ? -7.742 -3.26 -8.227 1 96.19 132 SER B C 1
ATOM 2497 O O . SER B 1 132 ? -8.836 -3.428 -7.676 1 96.19 132 SER B O 1
ATOM 2499 N N . ARG B 1 133 ? -7.465 -3.658 -9.477 1 90.81 133 ARG B N 1
ATOM 2500 C CA . ARG B 1 133 ? -8.492 -4.312 -10.281 1 90.81 133 ARG B CA 1
ATOM 2501 C C . ARG B 1 133 ? -7.867 -5.137 -11.398 1 90.81 133 ARG B C 1
ATOM 2503 O O . ARG B 1 133 ? -6.668 -5.027 -11.664 1 90.81 133 ARG B O 1
ATOM 2510 N N . GLN B 1 134 ? -8.742 -5.926 -11.922 1 86.12 134 GLN B N 1
ATOM 2511 C CA . GLN B 1 134 ? -8.344 -6.645 -13.125 1 86.12 134 GLN B CA 1
ATOM 2512 C C . GLN B 1 134 ? -8.633 -5.816 -14.383 1 86.12 134 GLN B C 1
ATOM 2514 O O . GLN B 1 134 ? -9.789 -5.508 -14.68 1 86.12 134 GLN B O 1
ATOM 2519 N N . LEU B 1 135 ? -7.551 -5.543 -15.023 1 82.81 135 LEU B N 1
ATOM 2520 C CA . LEU B 1 135 ? -7.762 -4.797 -16.266 1 82.81 135 LEU B CA 1
ATOM 2521 C C . LEU B 1 135 ? -8.438 -5.668 -17.312 1 82.81 135 LEU B C 1
ATOM 2523 O O . LEU B 1 135 ? -8.188 -6.875 -17.375 1 82.81 135 LEU B O 1
ATOM 2527 N N . GLY B 1 136 ? -9.305 -5.031 -18.078 1 80.56 136 GLY B N 1
ATOM 2528 C CA . GLY B 1 136 ? -10.07 -5.777 -19.078 1 80.56 136 GLY B CA 1
ATOM 2529 C C . GLY B 1 136 ? -11.445 -6.176 -18.594 1 80.56 136 GLY B C 1
ATOM 2530 O O . GLY B 1 136 ? -12.32 -6.516 -19.391 1 80.56 136 GLY B O 1
ATOM 2531 N N . SER B 1 137 ? -11.555 -6.273 -17.234 1 76.25 137 SER B N 1
ATOM 2532 C CA . SER B 1 137 ? -12.883 -6.543 -16.703 1 76.25 137 SER B CA 1
ATOM 2533 C C . SER B 1 137 ? -13.828 -5.367 -16.938 1 76.25 137 SER B C 1
ATOM 2535 O O . SER B 1 137 ? -13.383 -4.23 -17.094 1 76.25 137 SER B O 1
ATOM 2537 N N . VAL B 1 138 ? -14.992 -5.582 -17.094 1 75.62 138 VAL B N 1
ATOM 2538 C CA . VAL B 1 138 ? -16.016 -4.586 -17.375 1 75.62 138 VAL B CA 1
ATOM 2539 C C . VAL B 1 138 ? -16.391 -3.836 -16.094 1 75.62 138 VAL B C 1
ATOM 2541 O O . VAL B 1 138 ? -17.062 -2.809 -16.141 1 75.62 138 VAL B O 1
ATOM 2544 N N . LYS B 1 139 ? -15.812 -4.32 -15.125 1 73.38 139 LYS B N 1
ATOM 2545 C CA . LYS B 1 139 ? -16.172 -3.688 -13.859 1 73.38 139 LYS B CA 1
ATOM 2546 C C . LYS B 1 139 ? -15.609 -2.271 -13.773 1 73.38 139 LYS B C 1
ATOM 2548 O O . LYS B 1 139 ? -14.445 -2.039 -14.109 1 73.38 139 LYS B O 1
ATOM 2553 N N . ARG B 1 140 ? -16.469 -1.294 -13.344 1 78.38 140 ARG B N 1
ATOM 2554 C CA . ARG B 1 140 ? -16.156 0.127 -13.281 1 78.38 140 ARG B CA 1
ATOM 2555 C C . ARG B 1 140 ? -15.555 0.493 -11.93 1 78.38 140 ARG B C 1
ATOM 2557 O O . ARG B 1 140 ? -15.062 1.609 -11.742 1 78.38 140 ARG B O 1
ATOM 2564 N N . ALA B 1 141 ? -15.555 -0.56 -11.156 1 77.88 141 ALA B N 1
ATOM 2565 C CA . ALA B 1 141 ? -15.062 -0.258 -9.82 1 77.88 141 ALA B CA 1
ATOM 2566 C C . ALA B 1 141 ? -13.578 0.088 -9.844 1 77.88 141 ALA B C 1
ATOM 2568 O O . ALA B 1 141 ? -12.805 -0.511 -10.602 1 77.88 141 ALA B O 1
ATOM 2569 N N . LEU B 1 142 ? -13.18 1.039 -8.977 1 86.5 142 LEU B N 1
ATOM 2570 C CA . LEU B 1 142 ? -11.773 1.407 -8.859 1 86.5 142 LEU B CA 1
ATOM 2571 C C . LEU B 1 142 ? -11.008 0.375 -8.039 1 86.5 142 LEU B C 1
ATOM 2573 O O . LEU B 1 142 ? -9.789 0.274 -8.148 1 86.5 142 LEU B O 1
ATOM 2577 N N . LEU B 1 143 ? -11.883 -0.378 -7.289 1 95.12 143 LEU B N 1
ATOM 2578 C CA . LEU B 1 143 ? -11.242 -1.392 -6.457 1 95.12 143 LEU B CA 1
ATOM 2579 C C . LEU B 1 143 ? -11.961 -2.732 -6.59 1 95.12 143 LEU B C 1
ATOM 2581 O O . LEU B 1 143 ? -13.172 -2.812 -6.406 1 95.12 143 LEU B O 1
ATOM 2585 N N . GLY B 1 144 ? -11.188 -3.74 -6.879 1 95.19 144 GLY B N 1
ATOM 2586 C CA . GLY B 1 144 ? -11.719 -5.086 -7.02 1 95.19 144 GLY B CA 1
ATOM 2587 C C . GLY B 1 144 ? -12.047 -5.742 -5.691 1 95.19 144 GLY B C 1
ATOM 2588 O O . GLY B 1 144 ? -11.539 -5.324 -4.645 1 95.19 144 GLY B O 1
ATOM 2589 N N . SER B 1 145 ? -12.82 -6.79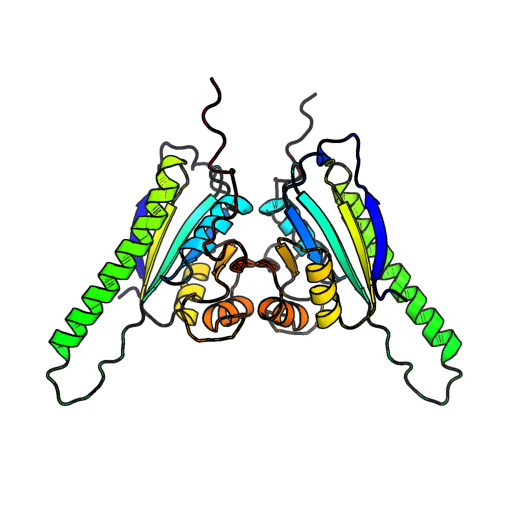7 -5.719 1 95.44 145 SER B N 1
ATOM 2590 C CA . SER B 1 145 ? -13.328 -7.48 -4.531 1 95.44 145 SER B CA 1
ATOM 2591 C C . SER B 1 145 ? -12.195 -8.164 -3.766 1 95.44 145 SER B C 1
ATOM 2593 O O . SER B 1 145 ? -12.195 -8.172 -2.533 1 95.44 145 SER B O 1
ATOM 2595 N N . VAL B 1 146 ? -11.242 -8.727 -4.484 1 96.81 146 VAL B N 1
ATOM 2596 C CA . VAL B 1 146 ? -10.133 -9.406 -3.83 1 96.81 146 VAL B CA 1
ATOM 2597 C C . VAL B 1 146 ? -9.25 -8.391 -3.119 1 96.81 146 VAL B C 1
ATOM 2599 O O . VAL B 1 146 ? -8.875 -8.586 -1.96 1 96.81 146 VAL B O 1
ATOM 2602 N N . SER B 1 147 ? -8.945 -7.316 -3.824 1 97.94 147 SER B N 1
ATOM 2603 C CA . SER B 1 147 ? -8.117 -6.277 -3.215 1 97.94 147 SER B CA 1
ATOM 2604 C C . SER B 1 147 ? -8.82 -5.652 -2.012 1 97.94 147 SER B C 1
ATOM 2606 O O . SER B 1 147 ? -8.18 -5.375 -0.993 1 97.94 147 SER B O 1
ATOM 2608 N N . ASP B 1 148 ? -10.078 -5.438 -2.148 1 97.31 148 ASP B N 1
ATOM 2609 C CA . ASP B 1 148 ? -10.867 -4.938 -1.029 1 97.31 148 ASP B CA 1
ATOM 2610 C C . ASP B 1 148 ? -10.797 -5.887 0.165 1 97.31 148 ASP B C 1
ATOM 2612 O O . ASP B 1 148 ? -10.516 -5.461 1.286 1 97.31 148 ASP B O 1
ATOM 2616 N N . TYR B 1 149 ? -10.984 -7.141 -0.097 1 97.94 149 TYR B N 1
ATOM 2617 C CA . TYR B 1 149 ? -10.945 -8.156 0.948 1 97.94 149 TYR B CA 1
ATOM 2618 C C . TYR B 1 149 ? -9.578 -8.195 1.619 1 97.94 149 TYR B C 1
ATOM 2620 O O . TYR B 1 149 ? -9.484 -8.242 2.848 1 97.94 149 TYR B O 1
ATOM 2628 N N . CYS B 1 150 ? -8.547 -8.141 0.87 1 98.38 150 CYS B N 1
ATOM 2629 C CA . CYS B 1 150 ? -7.191 -8.188 1.414 1 98.38 150 CYS B CA 1
ATOM 2630 C C . CYS B 1 150 ? -6.895 -6.949 2.25 1 98.38 150 CYS B C 1
ATOM 2632 O O . CYS B 1 150 ? -6.23 -7.039 3.285 1 98.38 150 CYS B O 1
ATOM 2634 N N . GLY B 1 151 ? -7.359 -5.773 1.812 1 97.75 151 GLY B N 1
ATOM 2635 C CA . GLY B 1 151 ? -7.215 -4.57 2.617 1 97.75 151 GLY B CA 1
ATOM 2636 C C . GLY B 1 151 ? -7.816 -4.703 4.004 1 97.75 151 GLY B C 1
ATOM 2637 O O . GLY B 1 151 ? -7.25 -4.211 4.98 1 97.75 151 GLY B O 1
ATOM 2638 N N . HIS B 1 152 ? -8.812 -5.492 4.117 1 97.31 152 HIS B N 1
ATOM 2639 C CA . HIS B 1 152 ? -9.555 -5.617 5.367 1 97.31 152 HIS B CA 1
ATOM 2640 C C . HIS B 1 152 ? -8.969 -6.719 6.246 1 97.31 152 HIS B C 1
ATOM 2642 O O . HIS B 1 152 ? -9.078 -6.66 7.473 1 97.31 152 HIS B O 1
ATOM 2648 N N . ASN B 1 153 ? -8.312 -7.676 5.617 1 97.31 153 ASN B N 1
ATOM 2649 C CA . ASN B 1 153 ? -8.102 -8.906 6.371 1 97.31 153 ASN B CA 1
ATOM 2650 C C . ASN B 1 153 ? -6.621 -9.273 6.449 1 97.31 153 ASN B C 1
ATOM 2652 O O . ASN B 1 153 ? -6.238 -10.164 7.211 1 97.31 153 ASN B O 1
ATOM 2656 N N . SER B 1 154 ? -5.852 -8.617 5.672 1 97.44 154 SER B N 1
ATOM 2657 C CA . SER B 1 154 ? -4.441 -8.977 5.641 1 97.44 154 SER B CA 1
ATOM 2658 C C . SER B 1 154 ? -3.783 -8.766 7 1 97.44 154 SER B C 1
ATOM 2660 O O . SER B 1 154 ? -4.031 -7.758 7.664 1 97.44 154 SER B O 1
ATOM 2662 N N . PRO B 1 155 ? -2.922 -9.711 7.406 1 95.5 155 PRO B N 1
ATOM 2663 C CA . PRO B 1 155 ? -2.176 -9.523 8.656 1 95.5 155 PRO B CA 1
ATOM 2664 C C . PRO B 1 155 ? -0.98 -8.594 8.5 1 95.5 155 PRO B C 1
ATOM 2666 O O . PRO B 1 155 ? -0.335 -8.234 9.484 1 95.5 155 PRO B O 1
ATOM 2669 N N . CYS B 1 156 ? -0.637 -8.219 7.309 1 96.75 156 CYS B N 1
ATOM 2670 C CA . CYS B 1 156 ? 0.521 -7.375 7.031 1 96.75 156 CYS B CA 1
ATOM 2671 C C . CYS B 1 156 ? 0.127 -6.16 6.199 1 96.75 156 CYS B C 1
ATOM 2673 O O . CYS B 1 156 ? -1.03 -6.023 5.801 1 96.75 156 CYS B O 1
ATOM 2675 N N . THR B 1 157 ? 1.053 -5.227 6.008 1 98.19 157 THR B N 1
ATOM 2676 C CA . THR B 1 157 ? 0.835 -4.035 5.199 1 98.19 157 THR B CA 1
ATOM 2677 C C . THR B 1 157 ? 0.436 -4.41 3.775 1 98.19 157 THR B C 1
ATOM 2679 O O . THR B 1 157 ? 1.008 -5.328 3.188 1 98.19 157 THR B O 1
ATOM 2682 N N . VAL B 1 158 ? -0.582 -3.715 3.26 1 98.75 158 VAL B N 1
ATOM 2683 C CA . VAL B 1 158 ? -1.093 -3.998 1.924 1 98.75 158 VAL B CA 1
ATOM 2684 C C . VAL B 1 158 ? -0.811 -2.816 0.999 1 98.75 158 VAL B C 1
ATOM 2686 O O . VAL B 1 158 ? -1.031 -1.662 1.373 1 98.75 158 VAL B O 1
ATOM 2689 N N . ILE B 1 159 ? -0.271 -3.127 -0.148 1 98.88 159 ILE B N 1
ATOM 2690 C CA . ILE B 1 159 ? -0.106 -2.143 -1.211 1 98.88 159 ILE B CA 1
ATOM 2691 C C . ILE B 1 159 ? -1.091 -2.432 -2.342 1 98.88 159 ILE B C 1
ATOM 2693 O O . ILE B 1 159 ? -1.019 -3.484 -2.98 1 98.88 159 ILE B O 1
ATOM 2697 N N . ILE B 1 160 ? -2.014 -1.523 -2.51 1 98.69 160 ILE B N 1
ATOM 2698 C CA . ILE B 1 160 ? -2.98 -1.597 -3.6 1 98.69 160 ILE B CA 1
ATOM 2699 C C . ILE B 1 160 ? -2.494 -0.756 -4.777 1 98.69 160 ILE B C 1
ATOM 2701 O O . ILE B 1 160 ? -2.588 0.474 -4.75 1 98.69 160 ILE B O 1
ATOM 2705 N N . VAL B 1 161 ? -2.035 -1.407 -5.797 1 98.25 161 VAL B N 1
ATOM 2706 C CA . VAL B 1 161 ? -1.395 -0.751 -6.934 1 98.25 161 VAL B CA 1
ATOM 2707 C C . VAL B 1 161 ? -2.455 -0.312 -7.941 1 98.25 161 VAL B C 1
ATOM 2709 O O . VAL B 1 161 ? -3.324 -1.101 -8.32 1 98.25 161 VAL B O 1
ATOM 2712 N N . LYS B 1 162 ? -2.398 0.927 -8.281 1 95.06 162 LYS B N 1
ATOM 2713 C CA . LYS B 1 162 ? -3.33 1.45 -9.273 1 95.06 162 LYS B CA 1
ATOM 2714 C C . LYS B 1 162 ? -2.676 1.527 -10.648 1 95.06 162 LYS B C 1
ATOM 2716 O O . LYS B 1 162 ? -1.504 1.891 -10.766 1 95.06 162 LYS B O 1
ATOM 2721 N N . ALA B 1 163 ? -3.555 1.193 -11.594 1 85.81 163 ALA B N 1
ATOM 2722 C CA . ALA B 1 163 ? -3.064 1.288 -12.969 1 85.81 163 ALA B CA 1
ATOM 2723 C C . ALA B 1 163 ? -3.043 2.736 -13.445 1 85.81 163 ALA B C 1
ATOM 2725 O O . ALA B 1 163 ? -3.922 3.527 -13.086 1 85.81 163 ALA B O 1
ATOM 2726 N N . HIS B 1 164 ? -1.99 3.385 -13.805 1 73.12 164 HIS B N 1
ATOM 2727 C CA . HIS B 1 164 ? -1.928 4.766 -14.273 1 73.12 164 HIS B CA 1
ATOM 2728 C C . HIS B 1 164 ? -2.49 4.891 -15.688 1 73.12 164 HIS B C 1
ATOM 2730 O O . HIS B 1 164 ? -2.256 4.027 -16.531 1 73.12 164 HIS B O 1
ATOM 2736 N N . PRO B 1 165 ? -3.652 5.715 -15.773 1 56.28 165 PRO B N 1
ATOM 2737 C CA . PRO B 1 165 ? -4.277 5.902 -17.078 1 56.28 165 PRO B CA 1
ATOM 2738 C C . PRO B 1 165 ? -3.256 6.137 -18.203 1 56.28 165 PRO B C 1
ATOM 2740 O O . PRO B 1 165 ? -3.467 5.707 -19.328 1 56.28 165 PRO B O 1
ATOM 2743 N N . GLU B 1 166 ? -2.443 7.234 -18 1 51.97 166 GLU B N 1
ATOM 2744 C CA . GLU B 1 166 ? -1.646 7.574 -19.172 1 51.97 166 GLU B CA 1
ATOM 2745 C C . GLU B 1 166 ? -0.797 6.391 -19.625 1 51.97 166 GLU B C 1
ATOM 2747 O O . GLU B 1 166 ? -0.35 6.348 -20.781 1 51.97 166 GLU B O 1
ATOM 2752 N N . HIS B 1 167 ? -0.342 5.641 -18.781 1 47.72 167 HIS B N 1
ATOM 2753 C CA . HIS B 1 167 ? 0.309 4.41 -19.203 1 47.72 167 HIS B CA 1
ATOM 2754 C C . HIS B 1 167 ? -0.461 3.182 -18.734 1 47.72 167 HIS B C 1
ATOM 2756 O O . HIS B 1 167 ? -0.077 2.543 -17.75 1 47.72 167 HIS B O 1
ATOM 2762 N N . PRO B 1 168 ? -1.714 3.289 -19.156 1 42.31 168 PRO B N 1
ATOM 2763 C CA . PRO B 1 168 ? -2.482 2.115 -18.734 1 42.31 168 PRO B CA 1
ATOM 2764 C C . PRO B 1 168 ? -1.635 0.846 -18.672 1 42.31 168 PRO B C 1
ATOM 2766 O O . PRO B 1 168 ? -1.938 -0.065 -17.891 1 42.31 168 PRO B O 1
ATOM 2769 N N . GLU B 1 169 ? -0.875 0.697 -19.781 1 39.88 169 GLU B N 1
ATOM 2770 C CA . GLU B 1 169 ? 0.144 -0.343 -19.688 1 39.88 169 GLU B CA 1
ATOM 2771 C C . GLU B 1 169 ? 1.249 0.059 -18.719 1 39.88 169 GLU B C 1
ATOM 2773 O O . GLU B 1 169 ? 1.554 1.245 -18.562 1 39.88 169 GLU B O 1
ATOM 2778 N N . GLY B 1 170 ? 1.245 -0.336 -17.562 1 39.12 170 GLY B N 1
ATOM 2779 C CA . GLY B 1 170 ? 2.143 -0.128 -16.438 1 39.12 170 GLY B CA 1
ATOM 2780 C C . GLY B 1 170 ? 3.443 0.546 -16.828 1 39.12 170 GLY B C 1
ATOM 2781 O O . GLY B 1 170 ? 4.438 0.45 -16.109 1 39.12 170 GLY B O 1
ATOM 2782 N N . LYS B 1 171 ? 3.654 1.018 -18.047 1 35.62 171 LYS B N 1
ATOM 2783 C CA . LYS B 1 171 ? 5.012 1.437 -18.375 1 35.62 171 LYS B CA 1
ATOM 2784 C C . LYS B 1 171 ? 5.383 2.725 -17.641 1 35.62 171 LYS B C 1
ATOM 2786 O O . LYS B 1 171 ? 4.988 3.814 -18.047 1 35.62 171 LYS B O 1
ATOM 2791 N N . HIS B 1 172 ? 5.254 2.764 -16.516 1 36.22 172 HIS B N 1
ATOM 2792 C CA . HIS B 1 172 ? 5.852 3.896 -15.828 1 36.22 172 HIS B CA 1
ATOM 2793 C C . HIS B 1 172 ? 7.254 4.195 -16.359 1 36.22 172 HIS B C 1
ATOM 2795 O O . HIS B 1 172 ? 8.016 3.273 -16.656 1 36.22 172 HIS B O 1
ATOM 2801 N N . GLU B 1 173 ? 7.5 5.152 -17.203 1 36.34 173 GLU B N 1
ATOM 2802 C CA . GLU B 1 173 ? 8.875 5.477 -17.562 1 36.34 173 GLU B CA 1
ATOM 2803 C C . GLU B 1 173 ? 9.828 5.262 -16.391 1 36.34 173 GLU B C 1
ATOM 2805 O O . GLU B 1 173 ? 10.031 6.164 -15.578 1 36.34 173 GLU B O 1
ATOM 2810 N N . TYR B 1 174 ? 9.656 4.234 -15.758 1 38.22 174 TYR B N 1
ATOM 2811 C CA . TYR B 1 174 ? 10.523 3.949 -14.617 1 38.22 174 TYR B CA 1
ATOM 2812 C C . TYR B 1 174 ? 11.922 3.549 -15.086 1 38.22 174 TYR B C 1
ATOM 2814 O O . TYR B 1 174 ? 12.094 2.52 -15.742 1 38.22 174 TYR B O 1
ATOM 2822 N N . LYS B 1 175 ? 12.914 4.387 -15.445 1 36.69 175 LYS B N 1
ATOM 2823 C CA . LYS B 1 175 ? 14.211 3.756 -15.664 1 36.69 175 LYS B CA 1
ATOM 2824 C C . LYS B 1 175 ? 14.625 2.91 -14.469 1 36.69 175 LYS B C 1
ATOM 2826 O O . LYS B 1 175 ? 15.781 2.5 -14.359 1 36.69 175 LYS B O 1
ATOM 2831 N N . SER B 1 176 ?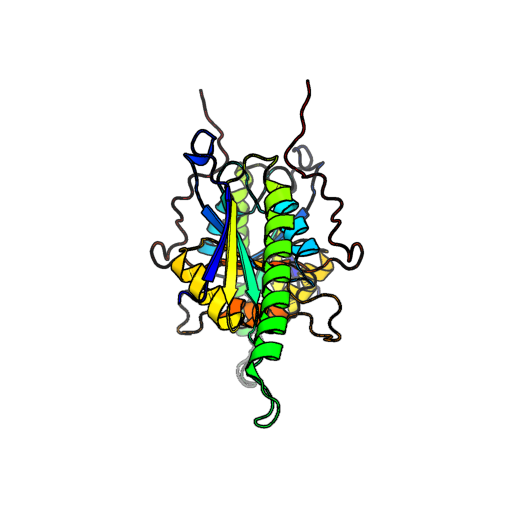 14 2.637 -13.484 1 38.41 176 SER B N 1
ATOM 2832 C CA . SER B 1 176 ? 14.953 2.068 -12.539 1 38.41 176 SER B CA 1
ATOM 2833 C C . SER B 1 176 ? 15.523 0.748 -13.055 1 38.41 176 SER B C 1
ATOM 2835 O O . SER B 1 176 ? 16 -0.073 -12.266 1 38.41 176 SER B O 1
ATOM 28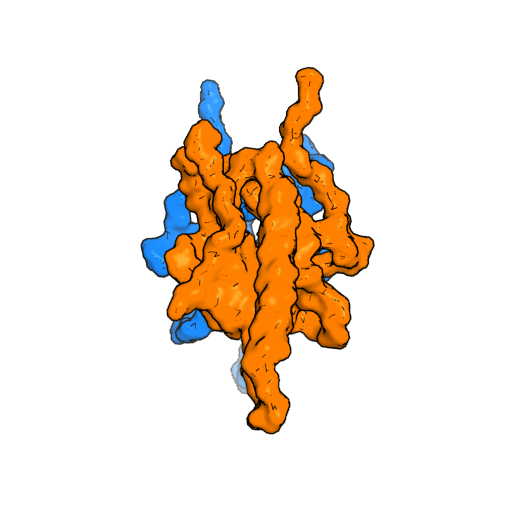37 N N . ILE B 1 177 ? 15.555 0.041 -13.984 1 40.75 177 ILE B N 1
ATOM 2838 C CA . ILE B 1 177 ? 15.906 -1.367 -14.133 1 40.75 177 ILE B CA 1
ATOM 2839 C C . ILE B 1 177 ? 17.312 -1.603 -13.602 1 40.75 177 ILE B C 1
ATOM 2841 O O . ILE B 1 177 ? 18.281 -0.986 -14.078 1 40.75 177 ILE B O 1
ATOM 2845 N N . PHE B 1 178 ? 17.844 -2.109 -12.438 1 40.97 178 PHE B N 1
ATOM 2846 C CA . PHE B 1 178 ? 18.828 -1.901 -11.367 1 40.97 178 PHE B CA 1
ATOM 2847 C C . PHE B 1 178 ? 20.172 -1.502 -11.938 1 40.97 178 PHE B C 1
ATOM 2849 O O . PHE B 1 178 ? 20.672 -2.141 -12.867 1 40.97 178 PHE B O 1
ATOM 2856 N N . HIS B 1 179 ? 20.75 -0.09 -11.8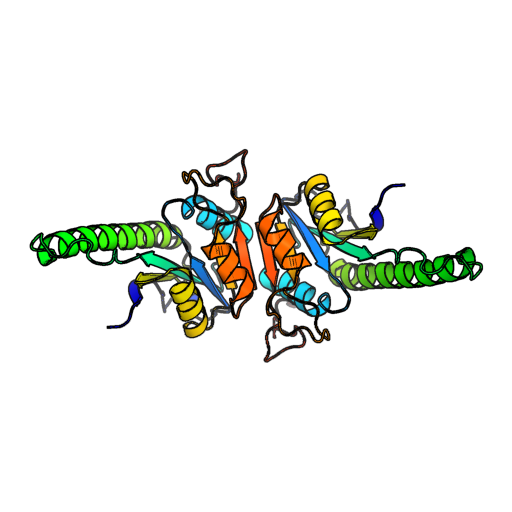2 1 40.12 179 HIS B N 1
ATOM 2857 C CA . HIS B 1 179 ? 21.797 0.746 -12.383 1 40.12 179 HIS B CA 1
ATOM 2858 C C . HIS B 1 179 ? 23.078 -0.059 -12.609 1 40.12 179 HIS B C 1
ATOM 2860 O O . HIS B 1 179 ? 23.859 -0.282 -11.68 1 40.12 179 HIS B O 1
ATOM 2866 N N . ARG B 1 180 ? 23.141 -1.339 -13.43 1 30.94 180 ARG B N 1
ATOM 2867 C CA . ARG B 1 180 ? 24.422 -1.917 -13.805 1 30.94 180 ARG B CA 1
ATOM 2868 C C . ARG B 1 180 ? 25.328 -0.865 -14.43 1 30.94 180 ARG B C 1
ATOM 2870 O O . ARG B 1 180 ? 26.516 -0.771 -14.078 1 30.94 180 ARG B O 1
ATOM 2877 N N . LYS B 1 181 ? 25.312 -0.791 -15.695 1 29.66 181 LYS B N 1
ATOM 2878 C CA . LYS B 1 181 ? 26.547 -0.881 -16.469 1 29.66 181 LYS B CA 1
ATOM 2879 C C . LYS B 1 181 ? 27.297 0.452 -16.469 1 29.66 181 LYS B C 1
ATOM 2881 O O . LYS B 1 181 ? 27.016 1.317 -17.312 1 29.66 181 LYS B O 1
ATOM 2886 N N . SER B 1 182 ? 27.297 1.257 -15.586 1 24.11 182 SER B N 1
ATOM 2887 C CA . SER B 1 182 ? 28.297 2.148 -16.156 1 24.11 182 SER B CA 1
ATOM 2888 C C . SER B 1 182 ? 29.359 1.365 -16.922 1 24.11 182 SER B C 1
ATOM 2890 O O . SER B 1 182 ? 29.562 0.173 -16.688 1 24.11 182 SER B O 1
ATOM 2892 N N . ALA B 1 183 ? 30.812 1.799 -17.281 1 20.23 183 ALA B N 1
ATOM 2893 C CA . ALA B 1 183 ? 31.984 1.719 -18.141 1 20.23 183 ALA B CA 1
ATOM 2894 C C . ALA B 1 183 ? 32.688 0.375 -17.984 1 20.23 183 ALA B C 1
ATOM 2896 O O . ALA B 1 183 ? 32.812 -0.134 -16.875 1 20.23 183 ALA B O 1
#

InterPro domains:
  IPR006015 Universal stress protein A family [PR01438] (122-134)
  IPR006015 Universal stress protein A family [PR01438] (140-162)
  IPR006016 UspA [PF00582] (24-162)
  IPR014729 Rossmann-like alpha/beta/alpha sandwich fold [G3DSA:3.40.50.620] (16-173)

Radius of gyration: 22.54 Å; Cα contacts (8 Å, |Δi|>4): 691; chains: 2; bounding box: 62×69×44 Å

Secondary structure (DSSP, 8-state):
--SEEEEEEE--TTTTGGG--EEEEEE--TTTHHHHHHHHHHHT--TTTEEEEEEEEE-------TTS-HHHHHHHHHHHHHHHHHHHHHHHHHHHGGGT-EEEEEEEES-HHHHHHHHHHHHT-SEEEEESS-TT-S---SS-HHHHHHHHH-SSEEEEEPPPSSSSSS----TTSS-----/--SEEEEEEE--TTTTGGG--EEEEEE--TTTHHHHHHHHHHHT--TTTEEEEEEEEE-------TTS-HHHHHHHHHHHHHHHHHHHHHHHHHHHGGGT-EEEEEEEES-HHHHHHHHHHHHT-SEEEEESS-TT-S---SS-HHHHHHHHH-SSEEEEEPPPSSSSSS------S------

Foldseek 3Di:
DALKDWLDWDDPPVDLAVAADFEEEEEDDPQWLQLLLLCCQQPNDDQNHYEYEYEYEDEQPDQPDPPDPSPVVSVVVVVVSVVRLSVSQCVSQVLCVVVNHGYIYMYGYHDLLVGVQVVCVVVVGQEYEYEQDGHPDPDPDQGDPSLVSCVVRHPHHYHHGGQDVVPNRSPPVRVPNPDDDPD/DALKAWLDWDDPPVDLAVAADFEEEEEDDPQWLQLLLLCCQQPNDDQNHYEYEYEYEDEQPDQPDPPDPSPVVSVVVVVVSVVRLSVSQCVSQVVCVVVNHGYIYMYGYHDLLVGVQVVCVVVVGQEYEYEQDGHPDPDPDQGDPSLVSCVVRHPHHYHHGGQDVVPSRSPPVRPPPPPPDDD

Sequence (366 aa):
MPNSQIIDESIHPDSHHKDLKRIVAISIDEGSAEYVFDWAVNNFINPASDLVVFLNCRQVDAPIAPYINPTNFIEEFDDKKKIKSHLLLKTYADKLKPFNIAIRAIALLGDPKVEIIRKVTELKADVLLLGSRQLGSVKRALLGSVSDYCGHNSPCTVIIVKAHPEHPEGKHEYKSIFHRKSAMPNSQIIDESIHPDSHHKDLKRIVAISIDEGSAEYVFDWAVNNFINPASDLVVFLNCRQVDAPIAPYINPTNFIEEFDDKKKIKSHLLLKTYADKLKPFNIAIRAIALLGDPKVEIIRKVTELKADVLLLGSRQLGSVKRALLGSVSDYCGHNSPCTVIIVKAHPEHPEGKHEYKSIFHRKSA

Organism: Mucor circinelloides f. circinelloides (strain 1006PhL) (NCBI:txid1220926)

Solvent-accessible surface area (backbone atoms only — not comparable to full-atom values): 19994 Å² total; per-residue (Å²): 126,77,53,55,45,81,73,45,71,48,68,56,74,92,44,75,53,84,53,60,74,43,35,38,32,36,47,39,49,93,44,22,34,63,34,38,49,43,46,37,59,52,61,53,64,45,50,66,27,30,34,38,33,39,35,31,60,42,65,75,76,67,81,77,66,90,80,53,85,51,63,62,60,50,49,51,54,50,48,53,51,49,50,52,50,47,50,53,44,48,56,58,53,57,72,42,52,86,62,68,31,33,37,36,21,35,41,33,52,38,58,53,56,59,48,53,46,52,49,41,56,73,66,61,31,54,30,40,36,33,32,22,41,54,53,89,54,84,66,82,58,65,44,29,71,51,46,52,46,43,62,48,62,44,92,34,23,32,34,37,35,50,69,44,74,93,30,57,64,31,62,55,92,51,80,44,77,77,88,77,72,87,130,124,78,54,54,45,80,73,43,71,48,67,57,74,91,44,73,55,85,51,60,73,43,37,39,32,36,46,39,48,90,44,21,34,63,35,37,49,42,47,37,65,58,61,53,64,45,51,68,28,32,34,37,32,40,34,32,59,42,67,74,75,69,82,79,69,90,80,52,87,52,63,61,59,51,50,50,53,49,47,52,51,49,49,50,49,48,50,54,46,49,56,58,53,58,71,42,52,86,62,67,31,32,36,35,20,35,40,32,52,37,56,52,57,60,48,52,44,52,48,40,58,72,66,60,31,53,29,40,36,32,32,21,41,55,52,88,54,86,68,84,60,62,42,28,71,51,44,52,46,43,62,48,62,43,91,33,24,32,34,38,35,50,69,45,74,94,31,55,63,33,61,59,91,52,75,56,77,78,94,66,76,74,137

Nearest PDB structures (foldseek):
  3s3t-assembly1_A  TM=8.554E-01  e=1.166E-07  Lactiplantibacillus plantarum
  1mjh-assembly1_B  TM=8.700E-01  e=2.077E-07  Methanocaldococcus jannaschii
  3cis-assembly4_G  TM=7.092E-01  e=1.961E-06  Mycobacterium tuberculosis
  5ahw-assembly2_C  TM=6.639E-01  e=2.091E-06  Mycolicibacterium smegmatis MC2 155
  3ab8-assembly1_B  TM=8.183E-01  e=2.901E-05  Thermus thermophilus HB8